Protein AF-A0A948W6Z0-F1 (afdb_monomer_lite)

Organism: Eiseniibacteriota bacterium (NCBI:txid2212470)

Structure (mmCIF, N/CA/C/O backbone):
data_AF-A0A948W6Z0-F1
#
_entry.id   AF-A0A948W6Z0-F1
#
loop_
_atom_site.group_PDB
_atom_site.id
_atom_site.type_symbol
_atom_site.label_atom_id
_atom_site.label_alt_id
_atom_site.label_comp_id
_atom_site.label_asym_id
_atom_site.label_entity_id
_atom_site.label_seq_id
_atom_site.pdbx_PDB_ins_code
_atom_site.Cartn_x
_atom_site.Cartn_y
_atom_site.Cartn_z
_atom_site.occupancy
_atom_site.B_iso_or_equiv
_atom_site.auth_seq_id
_atom_site.auth_comp_id
_atom_site.auth_asym_id
_atom_site.auth_atom_id
_atom_site.pdbx_PDB_model_num
ATOM 1 N N . MET A 1 1 ? 3.837 7.167 40.097 1.00 34.72 1 MET A N 1
ATOM 2 C CA . MET A 1 1 ? 4.610 6.138 39.372 1.00 34.72 1 MET A CA 1
ATOM 3 C C . MET A 1 1 ? 3.617 5.084 38.914 1.00 34.72 1 MET A C 1
ATOM 5 O O . MET A 1 1 ? 2.951 4.525 39.771 1.00 34.72 1 MET A O 1
ATOM 9 N N . ALA A 1 2 ? 3.414 4.912 37.608 1.00 37.16 2 ALA A N 1
ATOM 10 C CA . ALA A 1 2 ? 2.480 3.924 37.067 1.00 37.16 2 ALA A CA 1
ATOM 11 C C . ALA A 1 2 ? 3.291 2.759 36.488 1.00 37.16 2 ALA A C 1
ATOM 13 O O . ALA A 1 2 ? 4.065 2.953 35.551 1.00 37.16 2 ALA A O 1
ATOM 14 N N . GLU A 1 3 ? 3.155 1.577 37.086 1.00 38.31 3 GLU A N 1
ATOM 15 C CA . GLU A 1 3 ? 3.786 0.345 36.614 1.00 38.31 3 GLU A CA 1
ATOM 16 C C . GLU A 1 3 ? 3.243 -0.036 35.234 1.00 38.31 3 GLU A C 1
ATOM 18 O O . GLU A 1 3 ? 2.062 -0.347 35.067 1.00 38.31 3 GLU A O 1
ATOM 23 N N . LYS A 1 4 ? 4.127 -0.050 34.234 1.00 39.91 4 LYS A N 1
ATOM 24 C CA . LYS A 1 4 ? 3.865 -0.690 32.945 1.00 39.91 4 LYS A CA 1
ATOM 25 C C . LYS A 1 4 ? 3.855 -2.206 33.158 1.00 39.91 4 LYS A C 1
ATOM 27 O O . LYS A 1 4 ? 4.907 -2.831 33.203 1.00 39.91 4 LYS A O 1
ATOM 32 N N . HIS A 1 5 ? 2.673 -2.805 33.271 1.00 42.81 5 HIS A N 1
ATOM 33 C CA . HIS A 1 5 ? 2.515 -4.257 33.171 1.00 42.81 5 HIS A CA 1
ATOM 34 C C . HIS A 1 5 ? 2.632 -4.684 31.698 1.00 42.81 5 HIS A C 1
ATOM 36 O O . HIS A 1 5 ? 1.636 -4.863 31.003 1.00 42.81 5 HIS A O 1
ATOM 42 N N . THR A 1 6 ? 3.858 -4.831 31.197 1.00 50.53 6 THR A N 1
ATOM 43 C CA . THR A 1 6 ? 4.132 -5.533 29.933 1.00 50.53 6 THR A CA 1
ATOM 44 C C . THR A 1 6 ? 4.370 -7.008 30.239 1.00 50.53 6 THR A C 1
ATOM 46 O O . THR A 1 6 ? 5.507 -7.469 30.292 1.00 50.53 6 THR A O 1
ATOM 49 N N . GLY A 1 7 ? 3.289 -7.740 30.506 1.00 64.06 7 GLY A N 1
ATOM 50 C CA . GLY A 1 7 ? 3.317 -9.184 30.722 1.00 64.06 7 GLY A CA 1
ATOM 51 C C . GLY A 1 7 ? 2.240 -9.864 29.885 1.00 64.06 7 GLY A C 1
ATOM 52 O O . GLY A 1 7 ? 1.094 -9.425 29.876 1.00 64.06 7 GLY A O 1
ATOM 53 N N . THR A 1 8 ? 2.598 -10.933 29.172 1.00 72.00 8 THR A N 1
ATOM 54 C CA . THR A 1 8 ? 1.608 -11.793 28.508 1.00 72.00 8 THR A CA 1
ATOM 55 C C . THR A 1 8 ? 1.047 -12.770 29.537 1.00 72.00 8 THR A C 1
ATOM 57 O O . THR A 1 8 ? 1.803 -13.523 30.149 1.00 72.00 8 THR A O 1
ATOM 60 N N . THR A 1 9 ? -0.271 -12.785 29.729 1.00 84.56 9 THR A N 1
ATOM 61 C CA . THR A 1 9 ? -0.938 -13.744 30.621 1.00 84.56 9 THR A CA 1
ATOM 62 C C . THR A 1 9 ? -1.424 -14.950 29.824 1.00 84.56 9 THR A C 1
ATOM 64 O O . THR A 1 9 ? -2.190 -14.810 28.870 1.00 84.56 9 THR A O 1
ATOM 67 N N . ARG A 1 10 ? -0.998 -16.156 30.217 1.00 87.19 10 ARG A N 1
ATOM 68 C CA . ARG A 1 10 ? -1.497 -17.398 29.619 1.00 87.19 10 ARG A CA 1
ATOM 69 C C . ARG A 1 10 ? -2.881 -17.720 30.179 1.00 87.19 10 ARG A C 1
ATOM 71 O O . ARG A 1 10 ? -3.020 -18.010 31.364 1.00 87.19 10 ARG A O 1
ATOM 78 N N . THR A 1 11 ? -3.871 -17.766 29.296 1.00 86.62 11 THR A N 1
ATOM 79 C CA . THR A 1 11 ? -5.253 -18.127 29.630 1.00 86.62 11 THR A CA 1
ATOM 80 C C . THR A 1 11 ? -5.637 -19.410 28.906 1.00 86.62 11 THR A C 1
ATOM 82 O O . THR A 1 11 ? -5.448 -19.524 27.697 1.00 86.62 11 THR A O 1
ATOM 85 N N . THR A 1 12 ? -6.181 -20.384 29.639 1.00 92.94 12 THR A N 1
ATOM 86 C CA . THR A 1 12 ? -6.744 -21.608 29.047 1.00 92.94 12 THR A CA 1
ATOM 87 C C . THR A 1 12 ? -8.252 -21.437 28.932 1.00 92.94 12 THR A C 1
ATOM 89 O O . THR A 1 12 ? -8.911 -21.147 29.928 1.00 92.94 12 THR A O 1
ATOM 92 N N . ILE A 1 13 ? -8.795 -21.611 27.729 1.00 89.50 13 ILE A N 1
ATOM 93 C CA . ILE A 1 13 ? -10.234 -21.531 27.464 1.00 89.50 13 ILE A CA 1
ATOM 94 C C . ILE A 1 13 ? -10.751 -22.885 26.985 1.00 89.50 13 ILE A C 1
ATOM 96 O O . ILE A 1 13 ? -10.053 -23.611 26.278 1.00 89.50 13 ILE A O 1
ATOM 100 N N . SER A 1 14 ? -11.982 -23.218 27.361 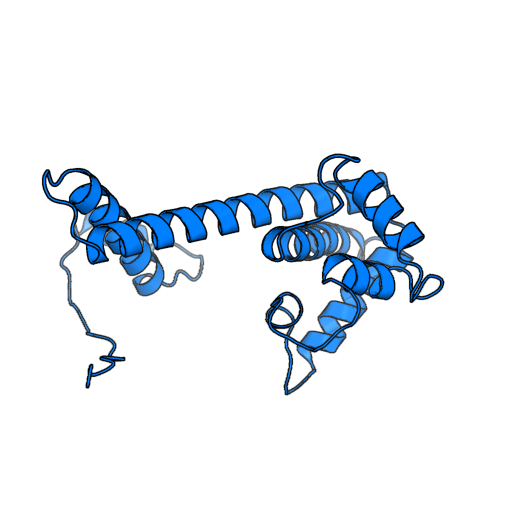1.00 94.00 14 SER A N 1
ATOM 101 C CA . SER A 1 14 ? -12.687 -24.373 26.803 1.00 94.00 14 SER A CA 1
ATOM 102 C C . SER A 1 14 ? -13.506 -23.928 25.597 1.00 94.00 14 SER A C 1
ATOM 104 O O . SER A 1 14 ? -14.230 -22.938 25.675 1.00 94.00 14 SER A O 1
ATOM 106 N N . VAL A 1 15 ? -13.405 -24.662 24.490 1.00 91.75 15 VAL A N 1
ATOM 107 C CA . VAL A 1 15 ? -14.199 -24.438 23.274 1.00 91.75 15 VAL A CA 1
ATOM 108 C C . VAL A 1 15 ? -15.045 -25.677 22.968 1.00 91.75 15 VAL A C 1
ATOM 110 O O . VAL A 1 15 ? -14.626 -26.788 23.304 1.00 91.75 15 VAL A O 1
ATOM 113 N N . PRO A 1 16 ? -16.221 -25.535 22.328 1.00 96.44 16 PRO A N 1
ATOM 114 C CA . PRO A 1 16 ? -17.013 -26.685 21.905 1.00 96.44 16 PRO A CA 1
ATOM 115 C C . PRO A 1 16 ? -16.198 -27.646 21.031 1.00 96.44 16 PRO A C 1
ATOM 117 O O . PRO A 1 16 ? -15.467 -27.215 20.137 1.00 96.44 16 PRO A O 1
ATOM 120 N N . ALA A 1 17 ? -16.359 -28.954 21.251 1.00 92.38 17 ALA A N 1
ATOM 121 C CA . ALA A 1 17 ? -15.593 -29.982 20.538 1.00 92.38 17 ALA A CA 1
ATOM 122 C C . ALA A 1 17 ? -15.754 -29.893 19.010 1.00 92.38 17 ALA A C 1
ATOM 124 O O . ALA A 1 17 ? -14.805 -30.127 18.264 1.00 92.38 17 ALA A O 1
ATOM 125 N N . ASP A 1 18 ? -16.943 -29.514 18.538 1.00 94.69 18 ASP A N 1
ATOM 126 C CA . ASP A 1 18 ? -17.194 -29.314 17.112 1.00 94.69 18 ASP A CA 1
ATOM 127 C C . ASP A 1 18 ? -16.403 -28.134 16.526 1.00 94.69 18 ASP A C 1
ATOM 129 O O . ASP A 1 18 ? -15.795 -28.252 15.462 1.00 94.69 18 ASP A O 1
ATOM 133 N N . LEU A 1 19 ? -16.314 -27.028 17.270 1.00 93.62 19 LEU A N 1
ATOM 134 C CA . LEU A 1 19 ? -15.526 -25.867 16.869 1.00 93.62 19 LEU A CA 1
ATOM 135 C C . LEU A 1 19 ? -14.037 -26.214 16.793 1.00 93.62 19 LEU A C 1
ATOM 137 O O . LEU A 1 19 ? -13.392 -25.889 15.800 1.00 93.62 19 LEU A O 1
ATOM 141 N N . LYS A 1 20 ? -13.507 -26.946 17.782 1.00 93.94 20 LYS A N 1
ATOM 142 C CA . LYS A 1 20 ? -12.110 -27.406 17.755 1.00 93.94 20 LYS A CA 1
ATOM 143 C C . LYS A 1 20 ? -11.825 -28.289 16.539 1.00 93.94 20 LYS A C 1
ATOM 145 O O . LYS A 1 20 ? -10.830 -28.070 15.859 1.00 93.94 20 LYS A O 1
ATOM 150 N N . ARG A 1 21 ? -12.732 -29.218 16.209 1.00 94.75 21 ARG A N 1
ATOM 151 C CA . ARG A 1 21 ? -12.609 -30.055 15.001 1.00 94.75 21 ARG A CA 1
ATOM 152 C C . ARG A 1 21 ? -12.568 -29.235 13.716 1.00 94.75 21 ARG A C 1
ATOM 154 O O . ARG A 1 21 ? -11.887 -29.629 12.778 1.00 94.75 21 ARG A O 1
ATOM 161 N N . ARG A 1 22 ? -13.298 -28.120 13.649 1.00 94.81 22 ARG A N 1
ATOM 162 C CA . ARG A 1 22 ? -13.252 -27.207 12.498 1.00 94.81 22 ARG A CA 1
ATOM 163 C C . ARG A 1 22 ? -11.952 -26.411 12.454 1.00 94.81 22 ARG A C 1
ATOM 165 O O . ARG A 1 22 ? -11.390 -26.283 11.376 1.00 94.81 22 ARG A O 1
ATOM 172 N N . MET A 1 23 ? -11.463 -25.936 13.600 1.00 93.00 23 MET A N 1
ATOM 173 C CA . MET A 1 23 ? -10.168 -25.250 13.698 1.00 93.00 23 MET A CA 1
ATOM 174 C C . MET A 1 23 ? -9.015 -26.152 13.237 1.00 93.00 23 MET A C 1
ATOM 176 O O . MET A 1 23 ? -8.159 -25.703 12.490 1.00 93.00 23 MET A O 1
ATOM 180 N N . ASP A 1 24 ? -9.037 -27.437 13.604 1.00 92.62 24 ASP A N 1
ATOM 181 C CA . ASP A 1 24 ? -7.989 -28.406 13.237 1.00 92.62 24 ASP A CA 1
ATOM 182 C C . ASP A 1 24 ? -7.993 -28.807 11.758 1.00 92.62 24 ASP A C 1
ATOM 184 O O . ASP A 1 24 ? -7.011 -29.350 11.263 1.00 92.62 24 ASP A O 1
ATOM 188 N N . LYS A 1 25 ? -9.097 -28.557 11.046 1.00 94.00 25 LYS A N 1
ATOM 189 C CA . LYS A 1 25 ? -9.204 -28.802 9.601 1.00 94.00 25 LYS A CA 1
ATOM 190 C C . LYS A 1 25 ? -8.658 -27.651 8.755 1.00 94.00 25 LYS A C 1
ATOM 192 O O . LYS A 1 25 ? -8.574 -27.808 7.541 1.00 94.00 25 LYS A O 1
ATOM 197 N N . VAL A 1 26 ? -8.340 -26.505 9.360 1.00 93.81 26 VAL A N 1
ATOM 198 C CA . VAL A 1 26 ? -7.787 -25.357 8.637 1.00 93.81 26 VAL A CA 1
ATOM 199 C C . VAL A 1 26 ? -6.350 -25.683 8.237 1.00 93.81 26 VAL A C 1
ATOM 201 O O . VAL A 1 26 ? -5.501 -25.921 9.090 1.00 93.81 26 VAL A O 1
ATOM 204 N N . THR A 1 27 ? -6.095 -25.726 6.930 1.00 84.50 27 THR A N 1
ATOM 205 C CA . THR A 1 27 ? -4.777 -26.030 6.351 1.00 84.50 27 THR A CA 1
ATOM 206 C C . THR A 1 27 ? -3.845 -24.823 6.319 1.00 84.50 27 THR A C 1
ATOM 208 O O . THR A 1 27 ? -2.634 -24.985 6.210 1.00 84.50 27 THR A O 1
ATOM 211 N N . GLU A 1 28 ? -4.397 -23.617 6.416 1.00 91.25 28 GLU A N 1
ATOM 212 C CA . GLU A 1 28 ? -3.633 -22.373 6.468 1.00 91.25 28 GLU A CA 1
ATOM 213 C C . GLU A 1 28 ? -3.041 -22.144 7.871 1.00 91.25 28 GLU A C 1
ATOM 215 O O . GLU A 1 28 ? -3.697 -22.435 8.879 1.00 91.25 28 GLU A O 1
ATOM 220 N N . PRO A 1 29 ? -1.811 -21.613 7.979 1.00 82.62 29 PRO A N 1
ATOM 221 C CA . PRO A 1 29 ? -1.205 -21.311 9.269 1.00 82.62 29 PRO A CA 1
ATOM 222 C C . PRO A 1 29 ? -1.925 -20.133 9.942 1.00 82.62 29 PRO A C 1
ATOM 224 O O . PRO A 1 29 ? -1.726 -18.975 9.585 1.00 82.62 29 PRO A O 1
ATOM 227 N N . VAL A 1 30 ? -2.746 -20.421 10.958 1.00 89.94 30 VAL A N 1
ATOM 228 C CA . VAL A 1 30 ? -3.483 -19.401 11.724 1.00 89.94 30 VAL A CA 1
ATOM 229 C C . VAL A 1 30 ? -2.888 -19.224 13.119 1.00 89.94 30 VAL A C 1
ATOM 231 O O . VAL A 1 30 ? -2.813 -20.164 13.915 1.00 89.94 30 VAL A O 1
ATOM 234 N N . ASN A 1 31 ? -2.538 -17.984 13.469 1.00 90.81 31 ASN A N 1
ATOM 235 C CA . ASN A 1 31 ? -2.182 -17.621 14.837 1.00 90.81 31 ASN A CA 1
ATOM 236 C C . ASN A 1 31 ? -3.451 -17.464 15.697 1.00 90.81 31 ASN A C 1
ATOM 238 O O . ASN A 1 31 ? -4.008 -16.375 15.852 1.00 90.81 31 ASN A O 1
ATOM 242 N N . TRP A 1 32 ? -3.914 -18.578 16.265 1.00 91.19 32 TRP A N 1
ATOM 243 C CA . TRP A 1 32 ? -5.151 -18.634 17.048 1.00 91.19 32 TRP A CA 1
ATOM 244 C C . TRP A 1 32 ? -5.168 -17.708 18.265 1.00 91.19 32 TRP A C 1
ATOM 246 O O . TRP A 1 32 ? -6.234 -17.214 18.631 1.00 91.19 32 TRP A O 1
ATOM 256 N N . SER A 1 33 ? -4.018 -17.459 18.899 1.00 86.62 33 SER A N 1
ATOM 257 C CA . SER A 1 33 ? -3.957 -16.554 20.050 1.00 86.62 33 SER A CA 1
ATOM 258 C C . SER A 1 33 ? -4.129 -15.099 19.616 1.00 86.62 33 SER A C 1
ATOM 260 O O . SER A 1 33 ? -4.878 -14.372 20.265 1.00 86.62 33 SER A O 1
ATOM 262 N N . ALA A 1 34 ? -3.533 -14.691 18.491 1.00 82.06 34 ALA A N 1
ATOM 263 C CA . ALA A 1 34 ? -3.745 -13.362 17.919 1.00 82.06 34 ALA A CA 1
ATOM 264 C C . ALA A 1 34 ? -5.214 -13.146 17.517 1.00 82.06 34 ALA A C 1
ATOM 266 O O . ALA A 1 34 ? -5.810 -12.135 17.895 1.00 82.06 34 ALA A O 1
ATOM 267 N N . LEU A 1 35 ? -5.823 -14.133 16.847 1.00 89.31 35 LEU A N 1
ATOM 268 C CA . LEU A 1 35 ? -7.238 -14.090 16.470 1.00 89.31 35 LEU A CA 1
ATOM 269 C C . LEU A 1 35 ? -8.154 -13.992 17.702 1.00 89.31 35 LEU A C 1
ATOM 271 O O . LEU A 1 35 ? -9.066 -13.165 17.743 1.00 89.31 35 LEU A O 1
ATOM 275 N N . ALA A 1 36 ? -7.895 -14.803 18.734 1.00 88.69 36 ALA A N 1
ATOM 276 C CA . ALA A 1 36 ? -8.652 -14.762 19.982 1.00 88.69 36 ALA A CA 1
ATOM 277 C C . ALA A 1 36 ? -8.504 -13.408 20.692 1.00 88.69 36 ALA A C 1
ATOM 279 O O 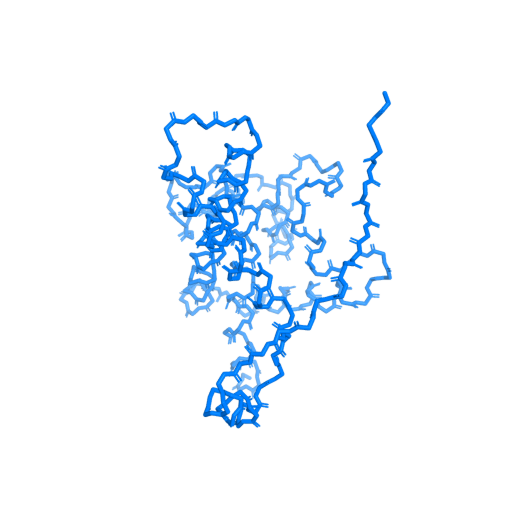. ALA A 1 36 ? -9.500 -12.833 21.127 1.00 88.69 36 ALA A O 1
ATOM 280 N N . CYS A 1 37 ? -7.288 -12.859 20.760 1.00 83.94 37 CYS A N 1
ATOM 281 C CA . CYS A 1 37 ? -7.034 -11.529 21.315 1.00 83.94 37 CYS A CA 1
ATOM 282 C C . CYS A 1 37 ? -7.828 -10.441 20.584 1.00 83.94 37 CYS A C 1
ATOM 284 O O . CYS A 1 37 ? -8.455 -9.607 21.239 1.00 83.94 37 CYS A O 1
ATOM 286 N N . GLN A 1 38 ? -7.846 -10.466 19.249 1.00 79.88 38 GLN A N 1
ATOM 287 C CA . GLN A 1 38 ? -8.618 -9.517 18.446 1.00 79.88 38 GLN A CA 1
ATOM 288 C C . GLN A 1 38 ? -10.122 -9.640 18.727 1.00 79.88 38 GLN A C 1
ATOM 290 O O . GLN A 1 38 ? -10.792 -8.633 18.965 1.00 79.88 38 GLN A O 1
ATOM 295 N N . ALA A 1 39 ? -10.647 -10.869 18.773 1.00 88.12 39 ALA A N 1
ATOM 296 C CA . ALA A 1 39 ? -12.052 -11.123 19.081 1.00 88.12 39 ALA A CA 1
ATOM 297 C C . ALA A 1 39 ? -12.435 -10.637 20.491 1.00 88.12 39 ALA A C 1
ATOM 299 O O . ALA A 1 39 ? -13.469 -9.986 20.668 1.00 88.12 39 ALA A O 1
ATOM 300 N N . PHE A 1 40 ? -11.590 -10.896 21.495 1.00 89.62 40 PHE A N 1
ATOM 301 C CA . PHE A 1 40 ? -11.809 -10.417 22.860 1.00 89.62 40 PHE A CA 1
ATOM 302 C C . PHE A 1 40 ? -11.794 -8.893 22.942 1.00 89.62 40 PHE A C 1
ATOM 304 O O . PHE A 1 40 ? -12.682 -8.317 23.564 1.00 89.62 40 PHE A O 1
ATOM 311 N N . GLN A 1 41 ? -10.847 -8.229 22.279 1.00 80.94 41 GLN A N 1
ATOM 312 C CA . GLN A 1 41 ? -10.781 -6.766 22.243 1.00 80.94 41 GLN A CA 1
ATOM 313 C C . GLN A 1 41 ? -12.024 -6.153 21.591 1.00 80.94 41 GLN A C 1
ATOM 315 O O . GLN A 1 41 ? -12.597 -5.213 22.142 1.00 80.94 41 GLN A O 1
ATOM 320 N N . GLY A 1 42 ? -12.491 -6.715 20.472 1.00 79.06 42 GLY A N 1
ATOM 321 C CA . GLY A 1 42 ? -13.733 -6.277 19.831 1.00 79.06 42 GLY A CA 1
ATOM 322 C C . GLY A 1 42 ? -14.941 -6.415 20.760 1.00 79.06 42 GLY A C 1
ATOM 323 O O . GLY A 1 42 ? -15.728 -5.478 20.910 1.00 79.06 42 GLY A O 1
ATOM 324 N N . LYS A 1 43 ? -15.059 -7.552 21.461 1.00 84.31 43 LYS A N 1
ATOM 325 C CA . LYS A 1 43 ? -16.172 -7.775 22.392 1.00 84.31 43 LYS A CA 1
ATOM 326 C C . LYS A 1 43 ? -16.102 -6.875 23.626 1.00 84.31 43 LYS A C 1
ATOM 328 O O . LYS A 1 43 ? -17.139 -6.394 24.080 1.00 84.31 43 LYS A O 1
ATOM 333 N N . LEU A 1 44 ? -14.904 -6.618 24.152 1.00 80.62 44 LEU A N 1
ATOM 334 C CA . LEU A 1 44 ? -14.696 -5.675 25.252 1.00 80.62 44 LEU A CA 1
ATOM 335 C C . LEU A 1 44 ? -15.112 -4.257 24.853 1.00 80.62 44 LEU A C 1
ATOM 337 O O . LEU A 1 44 ? -15.854 -3.627 25.601 1.00 80.62 44 LEU A O 1
ATOM 341 N N . ALA A 1 45 ? -14.748 -3.797 23.653 1.00 74.38 45 ALA A N 1
ATOM 342 C CA . ALA A 1 45 ? -15.184 -2.501 23.136 1.00 74.38 45 ALA A CA 1
ATOM 343 C C . ALA A 1 45 ? -16.718 -2.410 23.002 1.00 74.38 45 ALA A C 1
ATOM 345 O O . ALA A 1 45 ? -17.314 -1.394 23.369 1.00 74.38 45 ALA A O 1
ATOM 346 N N . GLU A 1 46 ? -17.380 -3.480 22.543 1.00 75.94 46 GLU A N 1
ATOM 347 C CA . GLU A 1 46 ? -18.847 -3.550 22.495 1.00 75.94 46 GLU A CA 1
ATOM 348 C C . GLU A 1 46 ? -19.460 -3.437 23.904 1.00 75.94 46 GLU A C 1
ATOM 350 O O . GLU A 1 46 ? -20.380 -2.648 24.124 1.00 75.94 46 GLU A O 1
ATOM 355 N N . ILE A 1 47 ? -18.941 -4.187 24.881 1.00 77.50 47 ILE A N 1
ATOM 356 C CA . ILE A 1 47 ? -19.417 -4.148 26.275 1.00 77.50 47 ILE A CA 1
ATOM 357 C C . ILE A 1 47 ? -19.187 -2.762 26.892 1.00 77.50 47 ILE A C 1
ATOM 359 O O . ILE A 1 47 ? -20.083 -2.219 27.540 1.00 77.50 47 ILE A O 1
ATOM 363 N N . ALA A 1 48 ? -18.016 -2.167 26.663 1.00 67.81 48 ALA A N 1
ATOM 364 C CA . ALA A 1 48 ? -17.668 -0.828 27.124 1.00 67.81 48 ALA A CA 1
ATOM 365 C C . ALA A 1 48 ? -18.595 0.240 26.521 1.00 67.81 48 ALA A C 1
ATOM 367 O O . ALA A 1 48 ? -19.017 1.170 27.209 1.00 67.81 48 ALA A O 1
ATOM 368 N N . SER A 1 49 ? -19.000 0.076 25.257 1.00 67.06 49 SER A N 1
ATOM 369 C CA . SER A 1 49 ? -19.934 0.995 24.598 1.00 67.06 49 SER A CA 1
ATOM 370 C C . SER A 1 49 ? -21.332 1.023 25.238 1.00 67.06 49 SER A C 1
ATOM 372 O O . SER A 1 49 ? -21.995 2.060 25.166 1.00 67.06 49 SER A O 1
ATOM 374 N N . LYS A 1 50 ? -21.740 -0.074 25.900 1.00 71.62 50 LYS A N 1
ATOM 375 C CA . LYS A 1 50 ? -23.053 -0.272 26.539 1.00 71.62 50 LYS A CA 1
ATOM 376 C C . LYS A 1 50 ? -23.133 0.220 27.994 1.00 71.62 50 LYS A C 1
ATOM 378 O O . LYS A 1 50 ? -24.225 0.240 28.553 1.00 71.62 50 LYS A O 1
ATOM 383 N N . LYS A 1 51 ? -22.021 0.608 28.633 1.00 62.44 51 LYS A N 1
ATOM 384 C CA . LYS A 1 51 ? -22.025 1.123 30.017 1.00 62.44 51 LYS A CA 1
ATOM 385 C C . LYS A 1 51 ? -22.422 2.610 30.063 1.00 62.44 51 LYS A C 1
ATOM 387 O O . LYS A 1 51 ? -21.842 3.426 29.353 1.00 62.44 51 LYS A O 1
ATOM 392 N N . GLU A 1 52 ? -23.359 2.968 30.951 1.00 54.06 52 GLU A N 1
ATOM 393 C CA . GLU A 1 52 ? -23.866 4.347 31.156 1.00 54.06 52 GLU A CA 1
ATOM 394 C C . GLU A 1 52 ? -22.813 5.337 31.690 1.00 54.06 52 GLU A C 1
ATOM 396 O O . GLU A 1 52 ? -22.928 6.540 31.472 1.00 54.06 52 GLU A O 1
ATOM 401 N N . LYS A 1 53 ? -21.758 4.853 32.358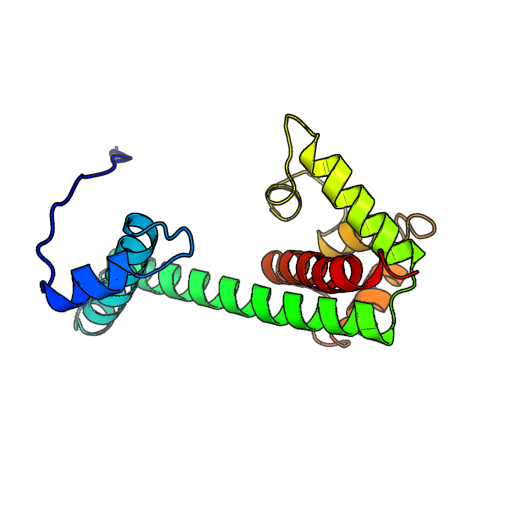 1.00 55.25 53 LYS A N 1
ATOM 402 C CA . LYS A 1 53 ? -20.611 5.669 32.787 1.00 55.25 53 LYS A CA 1
ATOM 403 C C . LYS A 1 53 ? -19.349 5.163 32.102 1.00 55.25 53 LYS A C 1
ATOM 405 O O . LYS A 1 53 ? -18.704 4.243 32.595 1.00 55.25 53 LYS A O 1
ATOM 410 N N . LYS A 1 54 ? -19.018 5.761 30.957 1.00 58.25 54 LYS A N 1
ATOM 411 C CA . LYS A 1 54 ? -17.774 5.489 30.226 1.00 58.25 54 LYS A CA 1
ATOM 412 C C . LYS A 1 54 ? -16.625 6.133 30.986 1.00 58.25 54 LYS A C 1
ATOM 414 O O . LYS A 1 54 ? -16.570 7.358 31.096 1.00 58.25 54 LYS A O 1
ATOM 419 N N . ASN A 1 55 ? -15.733 5.322 31.544 1.00 72.69 55 ASN A N 1
ATOM 420 C CA . ASN A 1 55 ? -14.488 5.854 32.085 1.00 72.69 55 ASN A CA 1
ATOM 421 C C . ASN A 1 55 ? -13.503 6.121 30.928 1.00 72.69 55 ASN A C 1
ATOM 423 O O . ASN A 1 55 ? -13.702 5.672 29.798 1.00 72.69 55 ASN A O 1
ATOM 427 N N . MET A 1 56 ? -12.433 6.874 31.183 1.00 70.00 56 MET A N 1
ATOM 428 C CA . MET A 1 56 ? -11.468 7.225 30.132 1.00 70.00 56 MET A CA 1
ATOM 429 C C . MET A 1 56 ? -10.791 5.987 29.509 1.00 70.00 56 MET A C 1
ATOM 431 O O . MET A 1 56 ? -10.454 6.006 28.329 1.00 70.00 56 MET A O 1
ATOM 435 N N . SER A 1 57 ? -10.648 4.889 30.261 1.00 69.19 57 SER A N 1
ATOM 436 C CA . SER A 1 57 ? -10.108 3.621 29.750 1.00 69.19 57 SER A CA 1
ATOM 437 C C . SER A 1 57 ? -11.020 3.005 28.685 1.00 69.19 57 SER A C 1
ATOM 439 O O . SER A 1 57 ? -10.540 2.626 27.621 1.00 69.19 57 SER A O 1
ATOM 441 N N . ASP A 1 58 ? -12.335 2.997 28.922 1.00 70.31 58 ASP A N 1
ATOM 442 C CA . ASP A 1 58 ? -13.347 2.515 27.972 1.00 70.31 58 ASP A CA 1
ATOM 443 C C . ASP A 1 58 ? -13.322 3.332 26.664 1.00 70.31 58 ASP A C 1
ATOM 445 O O . ASP A 1 58 ? -13.482 2.800 25.562 1.00 70.31 58 ASP A O 1
ATOM 449 N N . VAL A 1 59 ? -13.088 4.646 26.773 1.00 73.38 59 VAL A N 1
ATOM 450 C CA . VAL A 1 59 ? -12.943 5.542 25.615 1.00 73.38 59 VAL A CA 1
ATOM 451 C C . VAL A 1 59 ? -11.668 5.222 24.831 1.00 73.38 59 VAL A C 1
ATOM 453 O O . VAL A 1 59 ? -11.733 5.119 23.605 1.00 73.38 59 VAL A O 1
ATOM 456 N N . ILE A 1 60 ? -10.536 5.024 25.515 1.00 74.00 60 ILE A N 1
ATOM 457 C CA . ILE A 1 60 ? -9.251 4.669 24.892 1.00 74.00 60 ILE A CA 1
ATOM 458 C C . ILE A 1 60 ? -9.350 3.323 24.166 1.00 74.00 60 ILE A C 1
ATOM 460 O O . ILE A 1 60 ? -8.900 3.214 23.027 1.00 74.00 60 ILE A O 1
ATOM 464 N N . GLU A 1 61 ? -9.950 2.305 24.783 1.00 74.38 61 GLU A N 1
ATOM 465 C CA . GLU A 1 61 ? -10.107 0.984 24.164 1.00 74.38 61 GLU A CA 1
ATOM 466 C C . GLU A 1 61 ? -10.984 1.036 22.912 1.00 74.38 61 GLU A C 1
ATOM 468 O O . GLU A 1 61 ? -10.589 0.521 21.863 1.00 74.38 61 GLU A O 1
ATOM 473 N N . ARG A 1 62 ? -12.126 1.733 22.978 1.00 81.81 62 ARG A N 1
ATOM 474 C CA . ARG A 1 62 ? -12.989 1.951 21.809 1.00 81.81 62 ARG A CA 1
ATOM 475 C C . ARG A 1 62 ? -12.246 2.669 20.681 1.00 81.81 62 ARG A C 1
ATOM 477 O O . ARG A 1 62 ? -12.359 2.263 19.528 1.00 81.81 62 ARG A O 1
ATOM 484 N N . LEU A 1 63 ? -11.496 3.727 20.994 1.00 75.88 63 LEU A N 1
ATOM 485 C CA . LEU A 1 63 ? -10.746 4.486 19.990 1.00 75.88 63 LEU A CA 1
ATOM 486 C C . LEU A 1 63 ? -9.610 3.661 19.377 1.00 75.88 63 LEU A C 1
ATOM 488 O O . LEU A 1 63 ? -9.409 3.730 18.170 1.00 75.88 63 LEU A O 1
ATOM 492 N N . ARG A 1 64 ? -8.923 2.818 20.159 1.00 73.25 64 ARG A N 1
ATOM 493 C CA . ARG A 1 64 ? -7.925 1.870 19.632 1.00 73.25 64 ARG A CA 1
ATOM 494 C C . ARG A 1 64 ? -8.546 0.853 18.675 1.00 73.25 64 ARG A C 1
ATOM 496 O O . ARG A 1 64 ? -7.967 0.587 17.627 1.00 73.25 64 ARG A O 1
ATOM 503 N N . ALA A 1 65 ? -9.712 0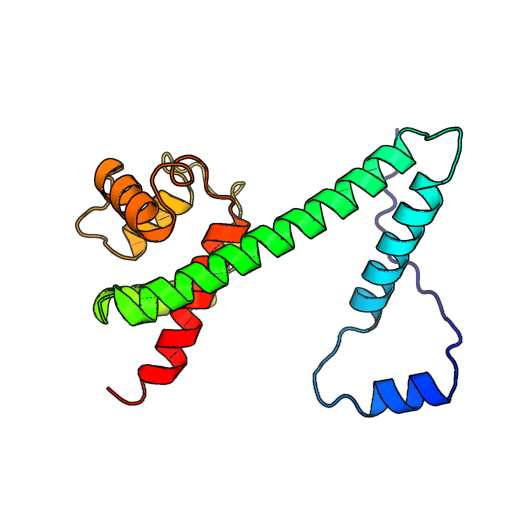.300 19.013 1.00 69.81 65 ALA A N 1
ATOM 504 C CA . ALA A 1 65 ? -10.429 -0.630 18.138 1.00 69.81 65 ALA A CA 1
ATOM 505 C C . ALA A 1 65 ? -10.905 0.052 16.842 1.00 69.81 65 ALA A C 1
ATOM 507 O O . ALA A 1 65 ? -10.760 -0.511 15.757 1.00 69.81 65 ALA A O 1
ATOM 508 N N . SER A 1 66 ? -11.412 1.284 16.953 1.00 68.44 66 SER A N 1
ATOM 509 C CA . SER A 1 66 ? -11.804 2.105 15.803 1.00 68.44 66 SER A CA 1
ATOM 510 C C . SER A 1 66 ? -10.610 2.417 14.901 1.00 68.44 66 SER A C 1
ATOM 512 O O . SER A 1 66 ? -10.723 2.254 13.692 1.00 68.44 66 SER A O 1
ATOM 514 N N . LYS A 1 67 ? -9.462 2.800 15.480 1.00 72.50 67 LYS A N 1
ATOM 515 C CA . LYS A 1 67 ? -8.232 3.085 14.730 1.00 72.50 67 LYS A CA 1
ATOM 516 C C . LYS A 1 67 ? -7.772 1.859 13.940 1.00 72.50 67 LYS A C 1
ATOM 518 O O . LYS A 1 67 ? -7.654 1.941 12.732 1.00 72.50 67 LYS A O 1
ATOM 523 N N . ARG A 1 68 ? -7.666 0.692 14.585 1.00 72.88 68 ARG A N 1
ATOM 524 C CA . ARG A 1 68 ? -7.270 -0.555 13.900 1.00 72.88 68 ARG A CA 1
ATOM 525 C C . ARG A 1 68 ? -8.211 -0.967 12.768 1.00 72.88 68 ARG A C 1
ATOM 527 O O . ARG A 1 68 ? -7.770 -1.577 11.803 1.00 72.88 68 ARG A O 1
ATOM 534 N N . SER A 1 69 ? -9.505 -0.685 12.911 1.00 69.69 69 SER A N 1
ATOM 535 C CA . SER A 1 69 ? -10.477 -0.969 11.849 1.00 69.69 69 SER A CA 1
ATOM 536 C C . SER A 1 69 ? -10.268 -0.023 10.664 1.00 69.69 69 SER A C 1
ATOM 538 O O . SER A 1 69 ? -10.202 -0.491 9.536 1.00 69.69 69 SER A O 1
ATOM 540 N N . SER A 1 70 ? -10.062 1.270 10.937 1.00 69.75 70 SER A N 1
ATOM 541 C CA . SER A 1 70 ? -9.746 2.287 9.926 1.00 69.75 70 SER A CA 1
ATOM 542 C C . SER A 1 70 ? -8.431 1.996 9.197 1.00 69.75 70 SER A C 1
ATOM 544 O O . SER A 1 70 ? -8.385 2.086 7.975 1.00 69.75 70 SER A O 1
ATOM 546 N N . ASP A 1 71 ? -7.383 1.603 9.926 1.00 77.62 71 ASP A N 1
ATOM 547 C CA . ASP A 1 71 ? -6.078 1.224 9.370 1.00 77.62 71 ASP A CA 1
ATOM 548 C C . ASP A 1 71 ? -6.239 0.033 8.402 1.00 77.62 71 ASP A C 1
ATOM 550 O O . ASP A 1 71 ? -5.728 0.044 7.284 1.00 77.62 71 ASP A O 1
ATOM 554 N N . SER A 1 72 ? -7.055 -0.962 8.781 1.00 82.44 72 SER A N 1
ATOM 555 C CA . SER A 1 72 ? -7.370 -2.110 7.921 1.00 82.44 72 SER A CA 1
ATOM 556 C C . SER A 1 72 ? -8.185 -1.748 6.676 1.00 82.44 72 SER A C 1
ATOM 558 O O . SER A 1 72 ? -8.081 -2.470 5.684 1.00 82.44 72 SER A O 1
ATOM 560 N N . GLU A 1 73 ? -9.042 -0.729 6.731 1.00 88.31 73 GLU A N 1
ATOM 561 C CA . GLU A 1 73 ? -9.805 -0.252 5.570 1.00 88.31 73 GLU A CA 1
ATOM 562 C C . GLU A 1 73 ? -8.893 0.515 4.610 1.00 88.31 73 GLU A C 1
ATOM 564 O O . GLU A 1 73 ? -8.842 0.169 3.432 1.00 88.31 73 GLU A O 1
ATOM 569 N N . CYS A 1 74 ? -8.068 1.433 5.129 1.00 91.44 74 CYS A N 1
ATOM 570 C CA . CYS A 1 74 ? -7.089 2.180 4.333 1.00 91.44 74 CYS A CA 1
ATOM 571 C C . CYS A 1 74 ? -6.140 1.240 3.582 1.00 91.44 74 CYS A C 1
ATOM 573 O O . CYS A 1 74 ? -5.902 1.427 2.392 1.00 91.44 74 CYS A O 1
ATOM 575 N N . TYR A 1 75 ? -5.652 0.195 4.256 1.00 93.94 75 TYR A N 1
ATOM 576 C CA . TYR A 1 75 ? -4.819 -0.824 3.628 1.00 93.94 75 TYR A CA 1
ATOM 577 C C . TYR A 1 75 ? -5.527 -1.537 2.468 1.00 93.94 75 TYR A C 1
ATOM 579 O O . TYR A 1 75 ? -4.934 -1.735 1.410 1.00 93.94 75 TYR A O 1
ATOM 587 N N . LYS A 1 76 ? -6.801 -1.917 2.632 1.00 94.44 76 LYS A N 1
ATOM 588 C CA . LYS A 1 76 ? -7.563 -2.603 1.574 1.00 94.44 76 LYS A CA 1
ATOM 589 C C . LYS A 1 76 ? -7.808 -1.700 0.371 1.00 94.44 76 LYS A C 1
ATOM 591 O O . LYS A 1 76 ? -7.681 -2.168 -0.758 1.00 94.44 76 LYS A O 1
ATOM 596 N N . ASP A 1 77 ? -8.130 -0.434 0.617 1.00 94.69 77 ASP A N 1
ATOM 597 C CA . ASP A 1 77 ? -8.332 0.556 -0.441 1.00 94.69 77 ASP A CA 1
ATOM 598 C C . ASP A 1 77 ? -7.028 0.800 -1.206 1.00 94.69 77 ASP A C 1
ATOM 600 O O . ASP A 1 77 ? -7.018 0.784 -2.438 1.00 94.69 77 ASP A O 1
ATOM 604 N N . GLY A 1 78 ? -5.914 0.921 -0.477 1.00 95.94 78 GLY A N 1
ATOM 605 C CA . GLY A 1 78 ? -4.572 0.987 -1.046 1.00 95.94 78 GLY A CA 1
ATOM 606 C C . GLY A 1 78 ? -4.274 -0.221 -1.919 1.00 95.94 78 GLY A C 1
ATOM 607 O O . GLY A 1 78 ? -3.916 -0.074 -3.083 1.00 95.94 78 GLY A O 1
ATOM 608 N N . TYR A 1 79 ? -4.501 -1.423 -1.394 1.00 97.44 79 TYR A N 1
ATOM 609 C CA . TYR A 1 79 ? -4.271 -2.676 -2.109 1.00 97.44 79 TYR A CA 1
ATOM 610 C C . TYR A 1 79 ? -5.056 -2.763 -3.416 1.00 97.44 79 TYR A C 1
ATOM 612 O O . TYR A 1 79 ? -4.488 -3.087 -4.461 1.00 97.44 79 TYR A O 1
ATOM 620 N N . ALA A 1 80 ? -6.342 -2.412 -3.390 1.00 96.31 80 ALA A N 1
ATOM 621 C CA . ALA A 1 80 ? -7.159 -2.363 -4.596 1.00 96.31 80 ALA A CA 1
ATOM 622 C C . ALA A 1 80 ? -6.628 -1.333 -5.611 1.00 96.31 80 ALA A C 1
ATOM 624 O O . ALA A 1 80 ? -6.523 -1.645 -6.798 1.00 96.31 80 ALA A O 1
ATOM 625 N N . ALA A 1 81 ? -6.235 -0.140 -5.152 1.00 96.69 81 ALA A N 1
ATOM 62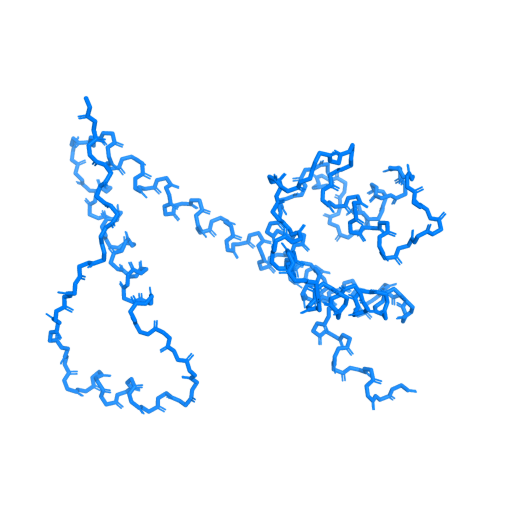6 C CA . ALA A 1 81 ? -5.654 0.894 -6.007 1.00 96.69 81 ALA A CA 1
ATOM 627 C C . ALA A 1 81 ? -4.318 0.455 -6.633 1.00 96.69 81 ALA A C 1
ATOM 629 O O . ALA A 1 81 ? -4.089 0.694 -7.817 1.00 96.69 81 ALA A O 1
ATOM 630 N N . GLY A 1 82 ? -3.468 -0.241 -5.873 1.00 97.69 82 GLY A N 1
ATOM 631 C CA . GLY A 1 82 ? -2.204 -0.803 -6.353 1.00 97.69 82 GLY A CA 1
ATOM 632 C C . GLY A 1 82 ? -2.398 -1.844 -7.449 1.00 97.69 82 GLY A C 1
ATOM 633 O O . GLY A 1 82 ? -1.725 -1.799 -8.479 1.00 97.69 82 GLY A O 1
ATOM 634 N N . GLN A 1 83 ? -3.372 -2.743 -7.274 1.00 97.81 83 GLN A N 1
ATOM 635 C CA . GLN A 1 83 ? -3.730 -3.713 -8.310 1.00 97.81 83 GLN A CA 1
ATOM 636 C C . GLN A 1 83 ? -4.248 -3.035 -9.581 1.00 97.81 83 GLN A C 1
ATOM 638 O O . GLN A 1 83 ? -3.892 -3.440 -10.687 1.00 97.81 83 GLN A O 1
ATOM 643 N N . GLU A 1 84 ? -5.103 -2.024 -9.433 1.00 97.19 84 GLU A N 1
ATOM 644 C CA . GLU A 1 84 ? -5.681 -1.301 -10.565 1.00 97.19 84 GLU A CA 1
ATOM 645 C C . GLU A 1 84 ? -4.618 -0.505 -11.331 1.00 97.19 84 GLU A C 1
ATOM 647 O O . GLU A 1 84 ? -4.590 -0.534 -12.564 1.00 97.19 84 GLU A O 1
ATOM 652 N N . TRP A 1 85 ? -3.704 0.152 -10.613 1.00 97.50 85 TRP A N 1
ATOM 653 C CA . TRP A 1 85 ? -2.559 0.832 -11.208 1.00 97.50 85 TRP A CA 1
ATOM 654 C C . TRP A 1 85 ? -1.667 -0.152 -11.973 1.00 97.50 85 TRP A C 1
ATOM 656 O O . TRP A 1 85 ? -1.408 0.071 -13.156 1.00 97.50 85 TRP A O 1
ATOM 666 N N . ALA A 1 86 ? -1.291 -1.279 -11.358 1.00 96.88 86 ALA A N 1
ATOM 667 C CA . ALA A 1 86 ? -0.440 -2.288 -11.989 1.00 96.88 86 ALA A CA 1
ATOM 668 C C . ALA A 1 86 ? -1.048 -2.890 -13.267 1.00 96.88 86 ALA A C 1
ATOM 670 O O . ALA A 1 86 ? -0.331 -3.167 -14.223 1.00 96.88 86 ALA A O 1
ATOM 671 N N . LYS A 1 87 ? -2.373 -3.083 -13.308 1.00 95.00 87 LYS A N 1
ATOM 672 C CA . LYS A 1 87 ? -3.068 -3.662 -14.472 1.00 95.00 87 LYS A CA 1
ATOM 673 C C . LYS A 1 87 ? -3.205 -2.700 -15.645 1.00 95.00 87 LYS A C 1
ATOM 675 O O . LYS A 1 87 ? -3.181 -3.142 -16.790 1.00 95.00 87 LYS A O 1
ATOM 680 N N . ASN A 1 88 ? -3.439 -1.420 -15.364 1.00 95.12 88 ASN A N 1
ATOM 681 C CA . ASN A 1 88 ? -3.936 -0.489 -16.378 1.00 95.12 88 ASN A CA 1
ATOM 682 C C . ASN A 1 88 ? -2.960 0.631 -16.733 1.00 95.12 88 ASN A C 1
ATOM 684 O O . ASN A 1 88 ? -3.158 1.286 -17.756 1.00 95.12 88 ASN A O 1
ATOM 688 N N . ARG A 1 89 ? -1.981 0.922 -15.869 1.00 94.31 89 ARG A N 1
ATOM 689 C CA . ARG A 1 89 ? -1.166 2.140 -15.980 1.00 94.31 89 ARG A CA 1
ATOM 690 C C . ARG A 1 89 ? 0.321 1.911 -15.787 1.00 94.31 89 ARG A C 1
ATOM 692 O O . ARG A 1 89 ? 1.085 2.584 -16.464 1.00 94.31 89 ARG A O 1
ATOM 699 N N . ALA A 1 90 ? 0.706 1.011 -14.887 1.00 95.81 90 ALA A N 1
ATOM 700 C CA . ALA A 1 90 ? 2.108 0.782 -14.583 1.00 95.81 90 ALA A CA 1
ATOM 701 C C . ALA A 1 90 ? 2.867 0.256 -15.804 1.00 95.81 90 ALA A C 1
ATOM 703 O O . ALA A 1 90 ? 2.409 -0.648 -16.511 1.00 95.81 90 ALA A O 1
ATOM 704 N N . GLU A 1 91 ? 4.063 0.783 -16.010 1.00 95.50 91 GLU A N 1
ATOM 705 C CA . GLU A 1 91 ? 5.038 0.202 -16.916 1.00 95.50 91 GLU A CA 1
ATOM 706 C C . GLU A 1 91 ? 5.795 -0.934 -16.214 1.00 95.50 91 GLU A C 1
ATOM 708 O O . GLU A 1 91 ? 6.036 -0.897 -15.006 1.00 95.50 91 GLU A O 1
ATOM 713 N N . ALA A 1 92 ? 6.239 -1.942 -16.975 1.00 94.75 92 ALA A N 1
ATOM 714 C CA . ALA A 1 92 ? 6.968 -3.087 -16.414 1.00 94.75 92 ALA A CA 1
ATOM 715 C C . ALA A 1 92 ? 8.188 -2.653 -15.580 1.00 94.75 92 ALA A C 1
ATOM 717 O O . ALA A 1 92 ? 8.411 -3.182 -14.496 1.00 94.75 92 ALA A O 1
ATOM 718 N N . ARG A 1 93 ? 8.912 -1.614 -16.025 1.00 95.75 93 ARG A N 1
ATOM 719 C CA . ARG A 1 93 ? 10.060 -1.056 -15.292 1.00 95.75 93 ARG A CA 1
ATOM 720 C C . ARG A 1 93 ? 9.696 -0.499 -13.913 1.00 95.75 93 ARG A C 1
ATOM 722 O O . ARG A 1 93 ? 10.520 -0.561 -13.009 1.00 95.75 93 ARG A O 1
ATOM 729 N N . GLU A 1 94 ? 8.496 0.051 -13.733 1.00 96.25 94 GLU A N 1
ATOM 730 C CA . GLU A 1 94 ? 8.052 0.583 -12.437 1.00 96.25 94 GLU A CA 1
ATOM 731 C C . GLU A 1 94 ? 7.749 -0.564 -11.467 1.00 96.25 94 GLU A C 1
ATOM 733 O O . GLU A 1 94 ? 8.135 -0.515 -10.299 1.00 96.25 94 GLU A O 1
ATOM 738 N N . LEU A 1 95 ? 7.127 -1.638 -11.964 1.00 97.00 95 LEU A N 1
ATOM 739 C CA . LEU A 1 95 ? 6.855 -2.845 -11.181 1.00 97.00 95 LEU A CA 1
ATOM 740 C C . LEU A 1 95 ? 8.142 -3.605 -10.825 1.00 97.00 95 LEU A C 1
ATOM 742 O O . LEU A 1 95 ? 8.295 -4.036 -9.685 1.00 97.00 95 LEU A O 1
ATOM 746 N N . GLU A 1 96 ? 9.104 -3.695 -11.748 1.00 96.38 96 GLU A N 1
ATOM 747 C CA . GLU A 1 96 ? 10.444 -4.244 -11.483 1.00 96.38 96 GLU A CA 1
ATOM 748 C C . GLU A 1 96 ? 11.203 -3.441 -10.421 1.00 96.38 96 GLU A C 1
ATOM 750 O O . GLU A 1 96 ? 11.875 -4.014 -9.559 1.00 96.38 96 GLU A O 1
ATOM 755 N N . ARG A 1 97 ? 11.104 -2.105 -10.458 1.00 96.88 97 ARG A N 1
ATOM 756 C CA . ARG A 1 97 ? 11.704 -1.230 -9.440 1.00 96.88 97 ARG A CA 1
ATOM 757 C C . ARG A 1 97 ? 11.063 -1.452 -8.075 1.00 96.88 97 ARG A C 1
ATOM 759 O O . ARG A 1 97 ? 11.786 -1.536 -7.084 1.00 96.88 97 ARG A O 1
ATOM 766 N N . LEU A 1 98 ? 9.741 -1.604 -8.021 1.00 96.38 98 LEU A N 1
ATOM 767 C CA . LEU A 1 98 ? 9.024 -1.912 -6.785 1.00 96.38 98 LEU A CA 1
ATOM 768 C C . LEU A 1 98 ? 9.420 -3.280 -6.210 1.00 96.38 98 LEU A C 1
ATOM 770 O O . LEU A 1 98 ? 9.647 -3.403 -5.006 1.00 96.38 98 LEU A O 1
ATOM 774 N N . ASP A 1 99 ? 9.553 -4.294 -7.065 1.00 96.12 99 ASP A N 1
ATOM 775 C CA . ASP A 1 99 ? 10.009 -5.634 -6.677 1.00 96.12 99 ASP A CA 1
ATOM 776 C C . ASP A 1 99 ? 11.456 -5.601 -6.166 1.00 96.12 99 ASP A C 1
ATOM 778 O O . ASP A 1 99 ? 11.777 -6.118 -5.094 1.00 96.12 99 ASP A O 1
ATOM 782 N N . SER A 1 100 ? 12.322 -4.862 -6.861 1.00 95.12 100 SER A N 1
ATOM 783 C CA . SER A 1 100 ? 13.710 -4.637 -6.446 1.00 95.12 100 SER A CA 1
ATOM 784 C C . SER A 1 100 ? 13.809 -3.880 -5.119 1.00 95.12 100 SER A C 1
ATOM 786 O O . SER A 1 100 ? 14.677 -4.187 -4.298 1.00 95.12 100 SER A O 1
ATOM 788 N N . LEU A 1 101 ? 12.929 -2.902 -4.879 1.00 94.44 101 LEU A N 1
ATOM 789 C CA . LEU A 1 101 ? 12.809 -2.202 -3.599 1.00 94.44 101 LEU A CA 1
ATOM 790 C C . LEU A 1 101 ? 12.442 -3.188 -2.485 1.00 94.44 101 LEU A C 1
ATOM 792 O O . LEU A 1 101 ? 13.114 -3.202 -1.451 1.00 94.44 101 LEU A O 1
ATOM 796 N N . GLN A 1 102 ? 11.432 -4.036 -2.703 1.00 94.19 102 GLN A N 1
ATOM 797 C CA . GLN A 1 102 ? 11.035 -5.056 -1.732 1.00 94.19 102 GLN A CA 1
ATOM 798 C C . GLN A 1 102 ? 12.185 -6.023 -1.432 1.00 94.19 102 GLN A C 1
ATOM 800 O O . GLN A 1 102 ? 12.502 -6.252 -0.263 1.00 94.19 102 GLN A O 1
ATOM 805 N N . ALA A 1 103 ? 12.850 -6.542 -2.465 1.00 92.56 103 ALA A N 1
ATOM 806 C CA . ALA A 1 103 ? 13.985 -7.446 -2.314 1.00 92.56 103 ALA A CA 1
ATOM 807 C C . ALA A 1 103 ? 15.144 -6.787 -1.549 1.00 92.56 103 ALA A C 1
ATOM 809 O O . ALA A 1 103 ? 15.714 -7.387 -0.636 1.00 92.56 103 ALA A O 1
ATOM 810 N N . ARG A 1 104 ? 15.468 -5.527 -1.865 1.00 91.94 104 ARG A N 1
ATOM 811 C CA . ARG A 1 104 ? 16.503 -4.756 -1.163 1.00 91.94 104 ARG A CA 1
ATOM 812 C C . ARG A 1 104 ? 16.186 -4.605 0.324 1.00 91.94 104 ARG A C 1
ATOM 814 O O . ARG A 1 104 ? 17.059 -4.850 1.150 1.00 91.94 104 ARG A O 1
ATOM 821 N N . LEU A 1 105 ? 14.951 -4.238 0.663 1.00 90.12 105 LEU A N 1
ATOM 822 C CA . LEU A 1 105 ? 14.512 -4.071 2.052 1.00 90.12 105 LEU A CA 1
ATOM 823 C C . LEU A 1 105 ? 14.437 -5.403 2.810 1.00 90.12 105 LEU A C 1
ATOM 825 O O . LEU A 1 105 ? 14.711 -5.448 4.003 1.00 90.12 105 LEU A O 1
ATOM 829 N N . ALA A 1 106 ? 14.134 -6.512 2.132 1.00 87.19 106 ALA A N 1
ATOM 830 C CA . ALA A 1 106 ? 14.142 -7.840 2.748 1.00 87.19 106 ALA A CA 1
ATOM 831 C C . ALA A 1 106 ? 15.545 -8.292 3.202 1.00 87.19 106 ALA A C 1
ATOM 833 O O . ALA A 1 106 ? 15.666 -9.128 4.099 1.00 87.19 106 ALA A O 1
ATOM 834 N N . HIS A 1 107 ? 16.603 -7.749 2.593 1.00 83.62 107 HIS A N 1
ATOM 835 C CA . HIS A 1 107 ? 17.995 -8.059 2.923 1.00 83.62 107 HIS A CA 1
ATOM 836 C C . HIS A 1 107 ? 18.657 -7.039 3.859 1.00 83.62 107 HIS A C 1
ATOM 838 O O . HIS A 1 107 ? 19.803 -7.245 4.265 1.00 83.62 107 HIS A O 1
ATOM 844 N N . GLU A 1 108 ? 17.958 -5.964 4.223 1.00 83.25 108 GLU A N 1
ATOM 845 C CA . GLU A 1 108 ? 18.493 -4.914 5.080 1.00 83.25 108 GLU A CA 1
ATOM 846 C C . GLU A 1 108 ? 18.409 -5.341 6.565 1.00 83.25 108 GLU A C 1
ATOM 848 O O . GLU A 1 108 ? 17.315 -5.566 7.087 1.00 83.25 108 GLU A O 1
ATOM 853 N N . PRO A 1 109 ? 19.537 -5.455 7.298 1.00 74.69 109 PRO A N 1
ATOM 854 C CA . PRO A 1 109 ? 19.549 -6.003 8.662 1.00 74.69 109 PRO A CA 1
ATOM 855 C C . PRO A 1 109 ? 18.807 -5.150 9.693 1.00 74.69 109 PRO A C 1
ATOM 857 O O . PRO A 1 109 ? 18.498 -5.621 10.788 1.00 74.69 109 PRO A O 1
ATOM 860 N N . SER A 1 110 ? 18.615 -3.870 9.377 1.00 78.00 110 SER A N 1
ATOM 861 C CA . SER A 1 110 ? 18.130 -2.852 10.304 1.00 78.00 110 SER A CA 1
ATOM 862 C C . SER A 1 110 ? 16.742 -2.313 9.959 1.00 78.00 110 SER A C 1
ATOM 864 O O . SER A 1 110 ? 16.145 -1.632 10.793 1.00 78.00 110 SER A O 1
ATOM 866 N N . TYR A 1 111 ? 16.239 -2.598 8.752 1.00 76.50 111 TYR A N 1
ATOM 867 C CA . TYR A 1 111 ? 15.063 -1.928 8.210 1.00 76.50 111 TYR A CA 1
ATOM 868 C C . TYR A 1 111 ? 14.350 -2.767 7.149 1.00 76.50 111 TYR A C 1
ATOM 870 O O . TYR A 1 111 ? 14.766 -2.814 5.995 1.00 76.50 111 TYR A O 1
ATOM 878 N N . GLY A 1 112 ? 13.273 -3.435 7.552 1.00 86.56 112 GLY A N 1
ATOM 879 C CA . GLY A 1 112 ? 12.511 -4.307 6.675 1.00 86.56 112 GLY A CA 1
ATOM 880 C C . GLY A 1 112 ? 11.434 -3.585 5.869 1.00 86.56 112 GLY A C 1
ATOM 881 O O . GLY A 1 112 ? 11.214 -2.377 5.957 1.00 86.56 112 GLY A O 1
ATOM 882 N N . TRP A 1 113 ? 10.722 -4.383 5.075 1.00 89.50 113 TRP A N 1
ATOM 883 C CA . TRP A 1 113 ? 9.601 -3.932 4.251 1.00 89.50 113 TRP A CA 1
ATOM 884 C C . TRP A 1 113 ? 8.488 -3.256 5.062 1.00 89.50 113 TRP A C 1
ATOM 886 O O . TRP A 1 113 ? 7.932 -2.262 4.619 1.00 89.50 113 TRP A O 1
ATOM 896 N N . ASN A 1 114 ? 8.168 -3.759 6.257 1.00 87.31 114 ASN A N 1
ATOM 897 C CA . ASN A 1 114 ? 7.093 -3.185 7.071 1.00 87.31 114 ASN A CA 1
ATOM 898 C C . ASN A 1 114 ? 7.498 -1.843 7.677 1.00 87.31 114 ASN A C 1
ATOM 900 O O . ASN A 1 114 ? 6.692 -0.918 7.724 1.00 87.31 114 ASN A O 1
ATOM 904 N N . GLU A 1 115 ? 8.749 -1.747 8.120 1.00 87.88 115 GLU A N 1
ATOM 905 C CA . GLU A 1 115 ? 9.329 -0.541 8.692 1.00 87.88 115 GLU A CA 1
ATOM 906 C C . GLU A 1 115 ? 9.436 0.574 7.643 1.00 87.88 115 GLU A C 1
ATOM 908 O O . GLU A 1 115 ? 9.339 1.743 8.008 1.00 87.88 115 GLU A O 1
ATOM 913 N N . TYR A 1 116 ? 9.535 0.227 6.347 1.00 89.38 116 TYR A N 1
ATOM 914 C CA . TYR A 1 116 ? 9.482 1.186 5.237 1.00 89.38 116 TYR A CA 1
ATOM 915 C C . TYR A 1 116 ? 8.304 2.156 5.314 1.00 89.38 116 TYR A C 1
ATOM 917 O O . TYR A 1 116 ? 8.454 3.350 5.044 1.00 89.38 116 TYR A O 1
ATOM 925 N N . PHE A 1 117 ? 7.145 1.632 5.705 1.00 90.19 117 PHE A N 1
ATOM 926 C CA . PHE A 1 117 ? 5.890 2.370 5.720 1.00 90.19 117 PHE A CA 1
ATOM 927 C C . PHE A 1 117 ? 5.575 3.004 7.077 1.00 90.19 117 PHE A C 1
ATOM 929 O O . PHE A 1 117 ? 4.518 3.602 7.218 1.00 90.19 117 PHE A O 1
ATOM 936 N N . ASP A 1 118 ? 6.452 2.907 8.077 1.00 84.88 118 ASP A N 1
ATOM 937 C CA . ASP A 1 118 ? 6.221 3.575 9.358 1.00 84.88 118 ASP A CA 1
ATOM 938 C C . ASP A 1 118 ? 6.582 5.070 9.242 1.00 84.88 118 ASP A C 1
ATOM 940 O O . ASP A 1 118 ? 7.738 5.423 8.979 1.00 84.88 118 ASP A O 1
ATOM 944 N N . SER A 1 119 ? 5.603 5.970 9.400 1.00 68.88 119 SER A N 1
ATOM 945 C CA . SER A 1 119 ? 5.820 7.428 9.325 1.00 68.88 119 SER A CA 1
ATOM 946 C C . SER A 1 119 ? 6.765 7.971 10.395 1.00 68.88 119 SER A C 1
ATOM 948 O O . SER A 1 119 ? 7.362 9.030 10.190 1.00 68.88 119 SER A O 1
ATOM 950 N N . ASP A 1 120 ? 6.965 7.240 11.496 1.00 67.19 120 ASP A N 1
ATOM 951 C CA . ASP A 1 120 ? 7.949 7.589 12.523 1.00 67.19 120 ASP A CA 1
ATOM 952 C C . ASP A 1 120 ? 9.399 7.277 12.085 1.00 67.19 120 ASP A C 1
ATOM 954 O O . ASP A 1 120 ? 10.356 7.618 12.794 1.00 67.19 120 ASP A O 1
ATOM 958 N N . TYR A 1 121 ? 9.595 6.654 10.914 1.00 62.00 121 TYR A N 1
ATOM 959 C CA . TYR A 1 121 ? 10.911 6.251 10.437 1.00 62.00 121 TYR A CA 1
ATOM 960 C C . TYR A 1 121 ? 11.555 7.230 9.446 1.00 62.00 121 TYR A C 1
ATOM 962 O O . TYR A 1 121 ? 11.190 7.350 8.269 1.00 62.00 121 TYR A O 1
ATOM 970 N N . GLY A 1 122 ? 12.651 7.823 9.928 1.00 57.41 122 GLY A N 1
ATOM 971 C CA . GLY A 1 122 ? 13.564 8.657 9.160 1.00 57.41 122 GLY A CA 1
ATOM 972 C C . GLY A 1 122 ? 13.068 10.095 9.067 1.00 57.41 122 GLY A C 1
ATOM 973 O O . GLY A 1 122 ? 11.968 10.362 8.605 1.00 57.41 122 GLY A O 1
ATOM 974 N N . SER A 1 123 ? 13.910 11.049 9.471 1.00 58.53 123 SER A N 1
ATOM 975 C CA . SER A 1 123 ? 13.685 12.480 9.234 1.00 58.53 123 SER A CA 1
ATOM 976 C C . SER A 1 123 ? 13.839 12.781 7.739 1.00 58.53 123 SER A C 1
ATOM 978 O O . SER A 1 123 ? 14.823 13.382 7.306 1.00 58.53 123 SER A O 1
ATOM 980 N N . SER A 1 124 ? 12.894 12.307 6.936 1.00 71.81 124 SER A N 1
ATOM 981 C CA . SER A 1 124 ? 12.790 12.631 5.525 1.00 71.81 124 SER A CA 1
ATOM 982 C C . SER A 1 124 ? 12.104 13.985 5.384 1.00 71.81 124 SER A C 1
ATOM 984 O O . SER A 1 124 ? 11.096 14.254 6.032 1.00 71.81 124 SER A O 1
ATOM 986 N N . ALA A 1 125 ? 12.630 14.840 4.507 1.00 83.94 125 ALA A N 1
ATOM 987 C CA . ALA A 1 125 ? 11.924 16.052 4.084 1.00 83.94 125 ALA A CA 1
ATOM 988 C C . ALA A 1 125 ? 10.669 15.733 3.239 1.00 83.94 125 ALA A C 1
ATOM 990 O O . ALA A 1 125 ? 9.865 16.626 2.974 1.00 83.94 125 ALA A O 1
ATOM 991 N N . TYR A 1 126 ? 10.525 14.470 2.829 1.00 85.88 126 TYR A N 1
ATOM 992 C CA . TYR A 1 126 ? 9.474 13.948 1.966 1.00 85.88 126 TYR A CA 1
ATOM 993 C C . TYR A 1 126 ? 8.574 12.968 2.713 1.00 85.88 126 TYR A C 1
ATOM 995 O O . TYR A 1 126 ? 9.072 12.121 3.466 1.00 85.88 126 TYR A O 1
ATOM 1003 N N . GLY A 1 127 ? 7.272 13.050 2.450 1.00 89.44 127 GLY A N 1
ATOM 1004 C CA . GLY A 1 127 ? 6.284 12.101 2.953 1.00 89.44 127 GLY A CA 1
ATOM 1005 C C . GLY A 1 127 ? 6.473 10.704 2.360 1.00 89.44 127 GLY A C 1
ATOM 1006 O O . GLY A 1 127 ? 7.171 10.511 1.364 1.00 89.44 127 GLY A O 1
ATOM 1007 N N . LEU A 1 128 ? 5.835 9.703 2.964 1.00 91.19 128 LEU A N 1
ATOM 1008 C CA . LEU A 1 128 ? 5.948 8.310 2.526 1.00 91.19 128 LEU A CA 1
ATOM 1009 C C . LEU A 1 128 ? 5.496 8.102 1.071 1.00 91.19 128 LEU A C 1
ATOM 1011 O O . LEU A 1 128 ? 6.168 7.390 0.331 1.00 91.19 128 LEU A O 1
ATOM 1015 N N . GLY A 1 129 ? 4.423 8.770 0.639 1.00 91.81 129 GLY A N 1
ATOM 1016 C CA . GLY A 1 129 ? 3.945 8.674 -0.742 1.00 91.81 129 GLY A CA 1
ATOM 1017 C C . GLY A 1 129 ? 4.949 9.241 -1.748 1.00 91.81 129 GLY A C 1
ATOM 1018 O O . GLY A 1 129 ? 5.148 8.669 -2.816 1.00 91.81 129 GLY A O 1
ATOM 1019 N N . GLU A 1 130 ? 5.627 10.333 -1.395 1.00 92.56 130 GLU A N 1
ATOM 1020 C CA . GLU A 1 130 ? 6.677 10.934 -2.226 1.00 92.56 130 GLU A CA 1
ATOM 1021 C C . GLU A 1 130 ? 7.897 10.013 -2.310 1.00 92.56 130 GLU A C 1
ATOM 1023 O O . GLU A 1 130 ? 8.400 9.763 -3.400 1.00 92.56 130 GLU A O 1
ATOM 1028 N N . ARG A 1 131 ? 8.333 9.447 -1.174 1.00 92.50 131 ARG A N 1
ATOM 1029 C CA . ARG A 1 131 ? 9.446 8.486 -1.135 1.00 92.50 131 ARG A CA 1
ATOM 1030 C C . ARG A 1 131 ? 9.176 7.269 -2.014 1.00 92.50 131 ARG A C 1
ATOM 1032 O O . ARG A 1 131 ? 10.028 6.931 -2.830 1.00 92.50 131 ARG A O 1
ATOM 1039 N N . LEU A 1 132 ? 7.990 6.668 -1.887 1.00 94.44 132 LEU A N 1
ATOM 1040 C CA . LEU A 1 132 ? 7.622 5.518 -2.709 1.00 94.44 132 LEU A CA 1
ATOM 1041 C C . LEU A 1 132 ? 7.616 5.889 -4.194 1.00 94.44 132 LEU A C 1
ATOM 1043 O O . LEU A 1 132 ? 8.163 5.148 -5.002 1.00 94.44 132 LEU A O 1
ATOM 1047 N N . TYR A 1 133 ? 7.057 7.047 -4.552 1.00 95.19 133 TYR A N 1
ATOM 1048 C CA . TYR A 1 133 ? 7.089 7.519 -5.935 1.00 95.19 133 TYR A CA 1
ATOM 1049 C C . TYR A 1 133 ? 8.524 7.683 -6.456 1.00 95.19 133 TYR A C 1
ATOM 1051 O O . TYR A 1 133 ? 8.819 7.231 -7.554 1.00 95.19 133 TYR A O 1
ATOM 1059 N N . PHE A 1 134 ? 9.441 8.253 -5.672 1.00 94.50 134 PHE A N 1
ATOM 1060 C CA . PHE A 1 134 ? 10.839 8.400 -6.094 1.00 94.50 134 PHE A CA 1
ATOM 1061 C C . PHE A 1 134 ? 11.573 7.062 -6.247 1.00 94.50 134 PHE A C 1
ATOM 1063 O O . PHE A 1 134 ? 12.503 6.973 -7.045 1.00 94.50 134 PHE A O 1
ATOM 1070 N N . ASP A 1 135 ? 11.173 6.023 -5.510 1.00 94.88 135 ASP A N 1
ATOM 1071 C CA . ASP A 1 135 ? 11.684 4.666 -5.726 1.00 94.88 135 ASP A CA 1
ATOM 1072 C C . ASP A 1 135 ? 11.119 4.044 -7.026 1.00 94.88 135 ASP A C 1
ATOM 1074 O O . ASP A 1 135 ? 11.835 3.319 -7.722 1.00 94.88 135 ASP A O 1
ATOM 1078 N N . LEU A 1 136 ? 9.862 4.344 -7.384 1.00 94.81 136 LEU A N 1
ATOM 1079 C CA . LEU A 1 136 ? 9.233 3.902 -8.639 1.00 94.81 136 LEU A CA 1
ATOM 1080 C C . LEU A 1 136 ? 9.785 4.646 -9.861 1.00 94.81 136 LEU A C 1
ATOM 1082 O O . LEU A 1 136 ? 10.030 4.029 -10.903 1.00 94.81 136 LEU A O 1
ATOM 1086 N N . ASP A 1 137 ? 10.023 5.950 -9.728 1.00 95.19 137 ASP A N 1
ATOM 1087 C CA . ASP A 1 137 ? 10.564 6.799 -10.782 1.00 95.19 137 ASP A CA 1
ATOM 1088 C C . ASP A 1 137 ? 11.711 7.713 -10.302 1.00 95.19 137 ASP A C 1
ATOM 1090 O O . ASP A 1 137 ? 11.531 8.909 -10.045 1.00 95.19 137 ASP A O 1
ATOM 1094 N N . PRO A 1 138 ? 12.939 7.168 -10.196 1.00 93.31 138 PRO A N 1
ATOM 1095 C CA . PRO A 1 138 ? 14.093 7.895 -9.681 1.00 93.31 138 PRO A CA 1
ATOM 1096 C C . PRO A 1 138 ? 14.555 9.044 -10.584 1.00 93.31 138 PRO A C 1
ATOM 1098 O O . PRO A 1 138 ? 15.333 9.882 -10.128 1.00 93.31 138 PRO A O 1
ATOM 1101 N N . GLU A 1 139 ? 14.092 9.119 -11.838 1.00 93.25 139 GLU A N 1
ATOM 1102 C CA . GLU A 1 139 ? 14.375 10.254 -12.731 1.00 93.25 139 GLU A CA 1
ATOM 1103 C C . GLU A 1 139 ? 13.721 11.550 -12.226 1.00 93.25 139 GLU A C 1
ATOM 1105 O O . GLU A 1 139 ? 14.253 12.638 -12.446 1.00 93.25 139 GLU A O 1
ATOM 1110 N N . TYR A 1 140 ? 12.628 11.424 -11.468 1.00 91.00 140 TYR A N 1
ATOM 1111 C CA . TYR A 1 140 ? 11.892 12.527 -10.849 1.00 91.00 140 TYR A CA 1
ATOM 1112 C C . TYR A 1 140 ? 12.165 12.644 -9.343 1.00 91.00 140 TYR A C 1
ATOM 1114 O O . TYR A 1 140 ? 11.372 13.229 -8.604 1.00 91.00 140 TYR A O 1
ATOM 1122 N N . ASN A 1 141 ? 13.282 12.095 -8.854 1.00 90.69 141 ASN A N 1
ATOM 1123 C CA . ASN A 1 141 ? 13.618 12.153 -7.434 1.00 90.69 141 ASN A CA 1
ATOM 1124 C C . ASN A 1 141 ? 13.736 13.608 -6.942 1.00 90.69 141 ASN A C 1
ATOM 1126 O O . ASN A 1 141 ? 14.551 14.391 -7.433 1.00 90.69 141 ASN A O 1
ATOM 1130 N N . GLY A 1 142 ? 12.919 13.956 -5.946 1.00 90.31 142 GLY A N 1
ATOM 1131 C CA . GLY A 1 142 ? 12.810 15.304 -5.391 1.00 90.31 142 GLY A CA 1
ATOM 1132 C C . GLY A 1 142 ? 11.763 16.189 -6.075 1.00 90.31 142 GLY A C 1
ATOM 1133 O O . GLY A 1 142 ? 11.471 17.274 -5.565 1.00 90.31 142 GLY A O 1
ATOM 1134 N N . ASP A 1 143 ? 11.146 15.737 -7.171 1.00 94.12 143 ASP A N 1
ATOM 1135 C CA . ASP A 1 143 ? 10.024 16.433 -7.799 1.00 94.12 143 ASP A CA 1
ATOM 1136 C C . ASP A 1 143 ? 8.707 16.099 -7.086 1.00 94.12 143 ASP A C 1
ATOM 1138 O O . ASP A 1 143 ? 7.993 15.142 -7.392 1.00 94.12 143 ASP A O 1
ATOM 1142 N N . ARG A 1 144 ? 8.374 16.939 -6.105 1.00 93.25 144 ARG A N 1
ATOM 1143 C CA . ARG A 1 144 ? 7.133 16.829 -5.326 1.00 93.25 144 ARG A CA 1
ATOM 1144 C C . ARG A 1 144 ? 5.879 17.007 -6.184 1.00 93.25 144 ARG A C 1
ATOM 1146 O O . ARG A 1 144 ? 4.825 16.493 -5.821 1.00 93.25 144 ARG A O 1
ATOM 1153 N N . SER A 1 145 ? 5.978 17.739 -7.297 1.00 93.62 145 SER A N 1
ATOM 1154 C CA . SER A 1 145 ? 4.839 17.955 -8.194 1.00 93.62 145 SER A CA 1
ATOM 1155 C C . SER A 1 145 ? 4.552 16.680 -8.973 1.00 93.62 145 SER A C 1
ATOM 1157 O O . SER A 1 145 ? 3.413 16.235 -8.987 1.00 93.62 145 SER A O 1
ATOM 1159 N N . ALA A 1 146 ? 5.591 16.026 -9.500 1.00 94.19 146 ALA A N 1
ATOM 1160 C CA . ALA A 1 146 ? 5.444 14.738 -10.174 1.00 94.19 146 ALA A CA 1
ATOM 1161 C C . ALA A 1 146 ? 4.881 13.654 -9.234 1.00 94.19 146 ALA A C 1
ATOM 1163 O O . ALA A 1 146 ? 3.958 12.930 -9.604 1.00 94.19 146 ALA A O 1
ATOM 1164 N N . ALA A 1 147 ? 5.355 13.604 -7.983 1.00 93.62 147 ALA A N 1
ATOM 1165 C CA . ALA A 1 147 ? 4.799 12.702 -6.973 1.00 93.62 147 ALA A CA 1
ATOM 1166 C C . ALA A 1 147 ? 3.315 12.989 -6.686 1.00 93.62 147 ALA A C 1
ATOM 1168 O O . ALA A 1 147 ? 2.505 12.068 -6.582 1.00 93.62 147 ALA A O 1
ATOM 1169 N N . LYS A 1 148 ? 2.941 14.268 -6.568 1.00 93.19 148 LYS A N 1
ATOM 1170 C CA . LYS A 1 148 ? 1.549 14.685 -6.369 1.00 93.19 148 LYS A CA 1
ATOM 1171 C C . LYS A 1 148 ? 0.678 14.278 -7.554 1.00 93.19 148 LYS A C 1
ATOM 1173 O O . LYS A 1 148 ? -0.354 13.651 -7.337 1.00 93.19 148 LYS A O 1
ATOM 1178 N N . ASP A 1 149 ? 1.113 14.572 -8.774 1.00 93.75 149 ASP A N 1
ATOM 1179 C CA . ASP A 1 149 ? 0.390 14.248 -10.005 1.00 93.75 149 ASP A CA 1
ATOM 1180 C C . ASP A 1 149 ? 0.186 12.732 -10.140 1.00 93.75 149 ASP A C 1
ATOM 1182 O O . ASP A 1 149 ? -0.905 12.277 -10.489 1.00 93.75 149 ASP A O 1
ATOM 1186 N N . PHE A 1 150 ? 1.197 11.934 -9.781 1.00 95.12 150 PHE A N 1
ATOM 1187 C CA . PHE A 1 150 ? 1.082 10.479 -9.704 1.00 95.12 150 PHE A CA 1
ATOM 1188 C C . PHE A 1 150 ? -0.031 10.046 -8.741 1.00 95.12 150 PHE A C 1
ATOM 1190 O O . PHE A 1 150 ? -0.930 9.296 -9.128 1.00 95.12 150 PHE A O 1
ATOM 1197 N N . TRP A 1 151 ? -0.026 10.538 -7.500 1.00 95.00 151 TRP A N 1
ATOM 1198 C CA . TRP A 1 151 ? -1.044 10.147 -6.524 1.00 95.00 151 TRP A CA 1
ATOM 1199 C C . TRP A 1 151 ? -2.436 10.671 -6.894 1.00 95.00 151 TRP A C 1
ATOM 1201 O O . TRP A 1 151 ? -3.416 9.950 -6.732 1.00 95.00 151 TRP A O 1
ATOM 1211 N N . GLU A 1 152 ? -2.553 11.863 -7.478 1.00 93.69 152 GLU A N 1
ATOM 1212 C CA . GLU A 1 152 ? -3.819 12.366 -8.032 1.00 93.69 152 GLU A CA 1
ATOM 1213 C C . GLU A 1 152 ? -4.336 11.495 -9.174 1.00 93.69 152 GLU A C 1
ATOM 1215 O O . GLU A 1 152 ? -5.541 11.276 -9.296 1.00 93.69 152 GLU A O 1
ATOM 1220 N N . CYS A 1 153 ? -3.434 10.938 -9.974 1.00 91.69 153 CYS A N 1
ATOM 1221 C CA . CYS A 1 153 ? -3.768 9.984 -11.016 1.00 91.69 153 CYS A CA 1
ATOM 1222 C C . CYS A 1 153 ? -4.315 8.676 -10.408 1.00 91.69 153 CYS A C 1
ATOM 1224 O O . CYS A 1 153 ? -5.322 8.156 -10.897 1.00 91.69 153 CYS A O 1
ATOM 1226 N N . VAL A 1 154 ? -3.693 8.160 -9.339 1.00 92.88 154 VAL A N 1
ATOM 1227 C CA . VAL A 1 154 ? -4.075 6.894 -8.680 1.00 92.88 154 VAL A CA 1
ATOM 1228 C C . VAL A 1 154 ? -5.378 7.013 -7.878 1.00 92.88 154 VAL A C 1
ATOM 1230 O O . VAL A 1 154 ? -6.253 6.162 -8.024 1.00 92.88 154 VAL A O 1
ATOM 1233 N N . VAL A 1 155 ? -5.522 8.043 -7.037 1.00 90.44 155 VAL A N 1
ATOM 1234 C CA . VAL A 1 155 ? -6.634 8.165 -6.067 1.00 90.44 155 VAL A CA 1
ATOM 1235 C C . VAL A 1 155 ? -7.581 9.345 -6.315 1.00 90.44 155 VAL A C 1
ATOM 1237 O O . VAL A 1 155 ? -8.628 9.440 -5.674 1.00 90.44 155 VAL A O 1
ATOM 1240 N N . GLY A 1 156 ? -7.247 10.243 -7.243 1.00 87.19 156 GLY A N 1
ATOM 1241 C CA . GLY A 1 156 ? -7.980 11.485 -7.501 1.00 87.19 156 GLY A CA 1
ATOM 1242 C C . GLY A 1 156 ? -7.513 12.680 -6.652 1.00 87.19 156 GLY A C 1
ATOM 1243 O O . GLY A 1 156 ? -6.994 12.526 -5.547 1.00 87.19 156 GLY A O 1
ATOM 1244 N N . GLU A 1 157 ? -7.771 13.899 -7.147 1.00 72.94 157 GLU A N 1
ATOM 1245 C CA . GLU A 1 157 ? -7.345 15.187 -6.549 1.00 72.94 157 GLU A CA 1
ATOM 1246 C C . GLU A 1 157 ? -7.719 15.380 -5.071 1.00 72.94 157 GLU A C 1
ATOM 1248 O O . GLU A 1 157 ? -7.032 16.080 -4.335 1.00 72.94 157 GLU A O 1
ATOM 1253 N N . LYS A 1 158 ? -8.824 14.787 -4.607 1.00 62.81 158 LYS A N 1
ATOM 1254 C CA . LYS A 1 158 ? -9.321 15.014 -3.238 1.00 62.81 158 LYS A CA 1
ATOM 1255 C C . LYS A 1 158 ? -8.582 14.214 -2.165 1.00 62.81 158 LYS A C 1
ATOM 1257 O O . LYS A 1 158 ? -8.812 14.472 -0.987 1.00 62.81 158 LYS A O 1
ATOM 1262 N N . ILE A 1 159 ? -7.772 13.231 -2.557 1.00 68.12 159 ILE A N 1
ATOM 1263 C CA . ILE A 1 159 ? -7.208 12.220 -1.648 1.00 68.12 159 ILE A CA 1
ATOM 1264 C C . ILE A 1 159 ? -5.664 12.272 -1.635 1.00 68.12 159 ILE A C 1
ATOM 1266 O O . ILE A 1 159 ? -5.037 11.724 -0.735 1.00 68.12 159 ILE A O 1
ATOM 1270 N N . SER A 1 160 ? -5.034 12.980 -2.578 1.00 72.19 160 SER A N 1
ATOM 1271 C CA . SER A 1 160 ? -3.585 12.909 -2.822 1.00 72.19 160 SER A CA 1
ATOM 1272 C C . SER A 1 160 ? -2.688 13.577 -1.772 1.00 72.19 160 SER A C 1
ATOM 1274 O O . SER A 1 160 ? -1.520 13.211 -1.675 1.00 72.19 160 SER A O 1
ATOM 1276 N N . SER A 1 161 ? -3.179 14.550 -0.994 1.00 66.12 161 SER A N 1
ATOM 1277 C CA . SER A 1 161 ? -2.301 15.377 -0.149 1.00 66.12 161 SER A CA 1
ATOM 1278 C C . SER A 1 161 ? -1.847 14.709 1.150 1.00 66.12 161 SER A C 1
ATOM 1280 O O . SER A 1 161 ? -0.783 15.062 1.642 1.00 66.12 161 SER A O 1
ATOM 1282 N N . ASP A 1 162 ? -2.620 13.758 1.686 1.00 76.56 162 ASP A N 1
ATOM 1283 C CA . ASP A 1 162 ? -2.359 13.103 2.978 1.00 76.56 162 ASP A CA 1
ATOM 1284 C C . ASP A 1 162 ? -2.803 11.632 2.946 1.00 76.56 162 ASP A C 1
ATOM 1286 O O . ASP A 1 162 ? -3.739 11.214 3.635 1.00 76.56 162 ASP A O 1
ATOM 1290 N N . LEU A 1 163 ? -2.152 10.836 2.099 1.00 88.44 163 LEU A N 1
ATOM 1291 C CA . LEU A 1 163 ? -2.412 9.401 2.043 1.00 88.44 163 LEU A CA 1
ATOM 1292 C C . LEU A 1 163 ? -1.940 8.713 3.336 1.00 88.44 163 LEU A C 1
ATOM 1294 O O . LEU A 1 163 ? -0.779 8.883 3.714 1.00 88.44 163 LEU A O 1
ATOM 1298 N N . PRO A 1 164 ? -2.796 7.914 4.004 1.00 91.12 164 PRO A N 1
ATOM 1299 C CA . PRO A 1 164 ? -2.390 7.154 5.180 1.00 91.12 164 PRO A CA 1
ATOM 1300 C C . PRO A 1 164 ? -1.263 6.172 4.857 1.00 91.12 164 PRO A C 1
ATOM 1302 O O . PRO A 1 164 ? -1.280 5.533 3.805 1.00 91.12 164 PRO A O 1
ATOM 1305 N N . ASP A 1 165 ? -0.347 5.959 5.798 1.00 91.94 165 ASP A N 1
ATOM 1306 C CA . ASP A 1 165 ? 0.754 4.998 5.644 1.00 91.94 165 ASP A CA 1
ATOM 1307 C C . ASP A 1 165 ? 0.277 3.605 5.228 1.00 91.94 165 ASP A C 1
ATOM 1309 O O . ASP A 1 165 ? 0.815 2.968 4.323 1.00 91.94 165 ASP A O 1
ATOM 1313 N N . GLU A 1 166 ? -0.809 3.170 5.861 1.00 92.75 166 GLU A N 1
ATOM 1314 C CA . GLU A 1 166 ? -1.478 1.904 5.593 1.00 92.75 166 GLU A CA 1
ATOM 1315 C C . GLU A 1 166 ? -2.005 1.809 4.160 1.00 92.75 166 GLU A C 1
ATOM 1317 O O . GLU A 1 166 ? -1.897 0.754 3.536 1.00 92.75 166 GLU A O 1
ATOM 1322 N N . PHE A 1 167 ? -2.509 2.916 3.607 1.00 94.75 167 PHE A N 1
ATOM 1323 C CA . PHE A 1 167 ? -2.912 2.978 2.205 1.00 94.75 167 PHE A CA 1
ATOM 1324 C C . PHE A 1 167 ? -1.702 2.801 1.285 1.00 94.75 167 PHE A C 1
ATOM 1326 O O . PHE A 1 167 ? -1.756 2.011 0.346 1.00 94.75 167 PHE A O 1
ATOM 1333 N N . ILE A 1 168 ? -0.598 3.497 1.562 1.00 95.31 168 ILE A N 1
ATOM 1334 C CA . ILE A 1 168 ? 0.606 3.444 0.722 1.00 95.31 168 ILE A CA 1
ATOM 1335 C C . ILE A 1 168 ? 1.239 2.044 0.766 1.00 95.31 168 ILE A C 1
ATOM 1337 O O . ILE A 1 168 ? 1.631 1.516 -0.277 1.00 95.31 168 ILE A O 1
ATOM 1341 N N . ARG A 1 169 ? 1.261 1.401 1.943 1.00 95.56 169 ARG A N 1
ATOM 1342 C CA . ARG A 1 169 ? 1.662 -0.008 2.078 1.00 95.56 169 ARG A CA 1
ATOM 1343 C C . ARG A 1 169 ? 0.762 -0.921 1.260 1.00 95.56 169 ARG A C 1
ATOM 1345 O O . ARG A 1 169 ? 1.256 -1.720 0.468 1.00 95.56 169 ARG A O 1
ATOM 1352 N N . GLY A 1 170 ? -0.553 -0.777 1.436 1.00 96.25 170 GLY A N 1
ATOM 1353 C CA . GLY A 1 170 ? -1.542 -1.529 0.675 1.00 96.25 170 GLY A CA 1
ATOM 1354 C C . GLY A 1 170 ? -1.295 -1.397 -0.823 1.00 96.25 170 GLY A C 1
ATOM 1355 O O . GLY A 1 170 ? -1.198 -2.407 -1.510 1.00 96.25 170 GLY A O 1
ATOM 1356 N N . PHE A 1 171 ? -1.106 -0.172 -1.316 1.00 97.88 171 PHE A N 1
ATOM 1357 C CA . PHE A 1 171 ? -0.817 0.120 -2.718 1.00 97.88 171 PHE A CA 1
ATOM 1358 C C . PHE A 1 171 ? 0.404 -0.639 -3.241 1.00 97.88 171 PHE A C 1
ATOM 1360 O O . PHE A 1 171 ? 0.298 -1.337 -4.251 1.00 97.88 171 PHE A O 1
ATOM 1367 N N . ALA A 1 172 ? 1.537 -0.566 -2.540 1.00 97.62 172 ALA A N 1
ATOM 1368 C CA . ALA A 1 172 ? 2.750 -1.267 -2.947 1.00 97.62 172 ALA A CA 1
ATOM 1369 C C . ALA A 1 172 ? 2.537 -2.792 -3.014 1.00 97.62 172 ALA A C 1
ATOM 1371 O O . ALA A 1 172 ? 2.884 -3.437 -4.004 1.00 97.62 172 ALA A O 1
ATOM 1372 N N . GLU A 1 173 ? 1.904 -3.374 -1.995 1.00 97.38 173 GLU A N 1
ATOM 1373 C CA . GLU A 1 173 ? 1.647 -4.819 -1.934 1.00 97.38 173 GLU A CA 1
ATOM 1374 C C . GLU A 1 173 ? 0.609 -5.282 -2.966 1.00 97.38 173 GLU A C 1
ATOM 1376 O O . GLU A 1 173 ? 0.736 -6.363 -3.549 1.00 97.38 173 GLU A O 1
ATOM 1381 N N . GLY A 1 174 ? -0.391 -4.448 -3.246 1.00 97.25 174 GLY A N 1
ATOM 1382 C CA . GLY A 1 174 ? -1.372 -4.670 -4.301 1.00 97.25 174 GLY A CA 1
ATOM 1383 C C . GLY A 1 174 ? -0.716 -4.701 -5.677 1.00 97.25 174 GLY A C 1
ATOM 1384 O O . GLY A 1 174 ? -0.944 -5.636 -6.445 1.00 97.25 174 GLY A O 1
ATOM 1385 N N . ALA A 1 175 ? 0.155 -3.739 -5.971 1.00 97.94 175 ALA A N 1
ATOM 1386 C CA . ALA A 1 175 ? 0.882 -3.699 -7.236 1.00 97.94 175 ALA A CA 1
ATOM 1387 C C . ALA A 1 175 ? 1.813 -4.912 -7.412 1.00 97.94 175 ALA A C 1
ATOM 1389 O O . ALA A 1 175 ? 1.773 -5.581 -8.449 1.00 97.94 175 ALA A O 1
ATOM 1390 N N . LEU A 1 176 ? 2.578 -5.260 -6.371 1.00 97.12 176 LEU A N 1
ATOM 1391 C CA . LEU A 1 176 ? 3.452 -6.439 -6.369 1.00 97.12 176 LEU A CA 1
ATOM 1392 C C . LEU A 1 176 ? 2.683 -7.747 -6.559 1.00 97.12 176 LEU A C 1
ATOM 1394 O O . LEU A 1 176 ? 3.185 -8.662 -7.210 1.00 97.12 176 LEU A O 1
ATOM 1398 N N . SER A 1 177 ? 1.454 -7.850 -6.038 1.00 97.12 177 SER A N 1
ATOM 1399 C CA . SER A 1 177 ? 0.624 -9.041 -6.256 1.00 97.12 177 SER A CA 1
ATOM 1400 C C . SER A 1 177 ? 0.371 -9.301 -7.744 1.00 97.12 177 SER A C 1
ATOM 1402 O O . SER A 1 177 ? 0.506 -10.435 -8.194 1.00 97.12 177 SER A O 1
ATOM 1404 N N . ILE A 1 178 ? 0.103 -8.246 -8.523 1.00 97.06 178 ILE A N 1
ATOM 1405 C CA . ILE A 1 178 ? -0.105 -8.351 -9.970 1.00 97.06 178 ILE A CA 1
ATOM 1406 C C . ILE A 1 178 ? 1.206 -8.657 -10.680 1.00 97.06 178 ILE A C 1
ATOM 1408 O O . ILE A 1 178 ? 1.238 -9.547 -11.528 1.00 97.06 178 ILE A O 1
ATOM 1412 N N . TRP A 1 179 ? 2.292 -7.971 -10.311 1.00 96.62 179 TRP A N 1
ATOM 1413 C CA . TRP A 1 179 ? 3.610 -8.221 -10.892 1.00 96.62 179 TRP A CA 1
ATOM 1414 C C . TRP A 1 179 ? 4.031 -9.688 -10.742 1.00 96.62 179 TRP A C 1
ATOM 1416 O O . TRP A 1 179 ? 4.386 -10.335 -11.725 1.00 96.62 179 TRP A O 1
ATOM 1426 N N . ASN A 1 180 ? 3.872 -10.259 -9.546 1.00 93.56 180 ASN A N 1
ATOM 1427 C CA . ASN A 1 180 ? 4.175 -11.662 -9.259 1.00 93.56 180 ASN A CA 1
ATOM 1428 C C . ASN A 1 180 ? 3.369 -12.660 -10.105 1.00 93.56 180 ASN A C 1
ATOM 1430 O O . ASN A 1 180 ? 3.869 -13.740 -10.425 1.00 93.56 180 ASN A O 1
ATOM 1434 N N . GLU A 1 181 ? 2.147 -12.315 -10.513 1.00 92.44 181 GLU A N 1
ATOM 1435 C CA . GLU A 1 181 ? 1.325 -13.168 -11.378 1.00 92.44 181 GLU A CA 1
ATOM 1436 C C . GLU A 1 181 ? 1.758 -13.156 -12.854 1.00 92.44 181 GLU A C 1
ATOM 1438 O O . GLU A 1 181 ? 1.461 -14.114 -13.592 1.00 92.44 181 GLU A O 1
ATOM 1443 N N . VAL A 1 182 ? 2.417 -12.081 -13.304 1.00 91.94 182 VAL A N 1
ATOM 1444 C CA . VAL A 1 182 ? 2.722 -11.843 -14.726 1.00 91.94 182 VAL A CA 1
ATOM 1445 C C . VAL A 1 182 ? 4.207 -11.930 -15.065 1.00 91.94 182 VAL A C 1
ATOM 1447 O O . VAL A 1 182 ? 4.517 -12.335 -16.180 1.00 91.94 182 VAL A O 1
ATOM 1450 N N . GLN A 1 183 ? 5.118 -11.640 -14.131 1.00 87.56 183 GLN A N 1
ATOM 1451 C CA . GLN A 1 183 ? 6.556 -11.545 -14.413 1.00 87.56 183 GLN A CA 1
ATOM 1452 C C . GLN A 1 183 ? 7.158 -12.837 -14.986 1.00 87.56 183 GLN A C 1
ATOM 1454 O O . GLN A 1 183 ? 8.007 -12.793 -15.863 1.00 87.56 183 GLN A O 1
ATOM 1459 N N . GLY A 1 184 ? 6.657 -14.008 -14.577 1.00 78.38 184 GLY A N 1
ATOM 1460 C CA . GLY A 1 184 ? 7.099 -15.301 -15.117 1.00 78.38 184 GLY A CA 1
ATOM 1461 C C . GLY A 1 184 ? 6.546 -15.651 -16.506 1.00 78.38 184 GLY A C 1
ATOM 1462 O O . GLY A 1 184 ? 6.772 -16.764 -16.980 1.00 78.38 184 GLY A O 1
ATOM 1463 N N . LYS A 1 185 ? 5.756 -14.762 -17.122 1.00 84.88 185 LYS A N 1
ATOM 1464 C CA . LYS A 1 185 ? 5.090 -14.960 -18.424 1.00 84.88 185 LYS A CA 1
ATOM 1465 C C . LYS A 1 185 ? 5.510 -13.931 -19.483 1.00 84.88 185 LYS A C 1
ATOM 1467 O O . LYS A 1 185 ? 5.053 -14.058 -20.620 1.00 84.88 185 LYS A O 1
ATOM 1472 N N . LEU A 1 186 ? 6.293 -12.922 -19.099 1.00 74.62 186 LEU A N 1
ATOM 1473 C CA . LEU A 1 186 ? 6.863 -11.892 -19.973 1.00 74.62 186 LEU A CA 1
ATOM 1474 C C . LEU A 1 186 ? 8.246 -12.334 -20.466 1.00 74.62 186 LEU A C 1
ATOM 1476 O O . LEU A 1 186 ? 8.555 -12.030 -21.639 1.00 74.62 186 LEU A O 1
#

Foldseek 3Di:
DDDDPPDDDDDDDDDPPVVVVVVVPDPDDDPVVVVVVLVVLVVLLVVLVPDPDRDVVNVVSVVVNVVVVVLVVLLQLLLVLLLVCLVPPDDLQLLVLLVVVQVVQCPDPPGHPVNLLDQVPDPDPDGSLLVSVCSSPVVCNPVPVVSQVVQCVRPNPVARPDRHSSSNSSNSVNNNVNCVVPVVPD

Radius of gyration: 20.95 Å; chains: 1; bounding box: 43×48×59 Å

Sequence (186 aa):
MAEKHTGTTRTTISVPADLKRRMDKVTEPVNWSALACQAFQGKLAEIASKKEKKNMSDVIERLRASKRSSDSECYKDGYAAGQEWAKNR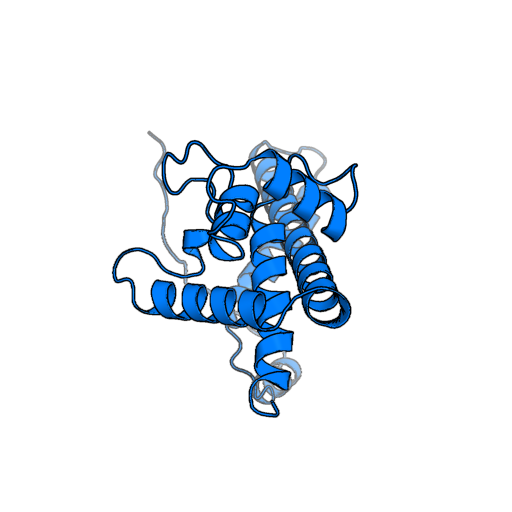AEARELERLDSLQARLAHEPSYGWNEYFDSDYGSSAYGLGERLYFDLDPEYNGDRSAAKDFWECVVGEKISSDLPDEFIRGFAEGALSIWNEVQGKL

pLDDT: mean 84.9, std 13.39, range [34.72, 97.94]

Secondary structure (DSSP, 8-state):
-------PPP------HHHHHHHTT--S---HHHHHHHHHHHHHHHHHHT-SS--HHHHHHHHHHHHHHHHHHHHHHHHHHHHHHHHHT--HHHHHHHHHHHHHHHT-TT--HHHHT-TTSS--SS-HHHHHHHHH-GGGTT-HHHHHHHHHHHH-TTTTTS--HHHHHHHHHHHHHHHHHHGGG-